Protein AF-A0A2M7IXF4-F1 (afdb_monomer)

Organism: NCBI:txid2014267

Sequence (294 aa):
MPILSILFGLLFFGFAKTRDWQGLGLGCLASCEMQSVEPRRRGSSIKFMNFLIQFYHLILLQPLLNGLVLLYVFLPGRDLGVAVIAITLIIRLLLHPTAIKGLRSQKKMAILQPKMKEIQEKFKADKAQQSKAMMDLYRQEKISPLSGCLPLLLQLPIIIALYQVFSQGLTPDFLAANLYSFTPNPGEMNQIFLGVFNLYNKTFVLAVALLAGLAQFWQAKTSGFFGNAPTPGSKNDFAGLMQKQILYVFPIITLIFVYRLGGVIGIYWLFSTLFSVGEQYLVNRKIYGQKNQK

InterPro domains:
  IPR001708 Membrane insertase YidC/ALB3/OXA1/COX18 [PTHR12428] (64-284)
  IPR028055 Membrane insertase YidC/Oxa/ALB, C-terminal [PF02096] (79-287)
  IPR028055 Membrane insertase YidC/Oxa/ALB, C-terminal [TIGR03592] (80-285)
  IPR047196 Membrane insertase YidC/ALB, C-terminal [cd20070] (81-285)

Foldseek 3Di:
DVVVVVVCCVVCVVPCPVPDPPPDDPPDPPPDDPDDDDPPPPPPVVVVVVVVVVVLCVPAQLVLLLQLLQLLVPDPPSESLVSLLVSLVVVCVVCLVLLLQLLVLLVVLLVCVVVLVVLCVVQVPPPVSSVVVVVVVCVVSVGDPCSNCRVVVVVVSNLVSVLVCVVVVLALVVCVVRHDPPRDRPHDGDQAHPVHDRFAPLVLLLVLLLLLLVLQLVLLVLSSSDPDADDPPPPDPPVNVVSCCSNPVVSVVSSVVSSVRTRSSSSSSNSSSVVSSVSSVVSVVVVVVVVVVD

pLDDT: mean 79.01, std 19.82, range [29.94, 97.06]

Nearest PDB structures (foldseek):
  6al2-assembly2_B  TM=8.046E-01  e=4.003E-06  Escherichia coli
  3wvf-assembly1_A  TM=8.060E-01  e=4.736E-05  Escherichia coli UTI89

Solvent-accessible surface area (backbone atoms only — not comparable to full-atom values): 16603 Å² total; per-residue (Å²): 114,69,67,59,53,48,53,47,44,71,68,46,62,84,64,68,70,91,80,71,78,83,81,66,90,71,87,82,76,88,79,73,81,82,73,84,76,73,87,69,87,61,66,67,62,49,54,53,51,52,49,51,51,52,51,46,38,64,70,48,34,37,53,50,50,40,50,34,46,48,38,22,71,72,40,86,84,42,24,47,52,58,18,42,49,51,49,44,51,52,54,49,61,74,43,37,71,62,41,52,55,16,52,52,42,28,47,53,51,38,72,43,44,66,62,53,49,51,46,49,64,77,28,67,90,38,66,68,60,31,53,50,53,53,52,49,51,31,58,75,70,71,52,60,81,65,36,55,49,47,55,57,63,63,42,50,63,54,53,53,36,52,48,53,53,57,72,65,65,58,36,54,68,60,43,70,77,54,48,52,96,87,50,78,81,76,55,78,74,45,56,42,30,91,80,76,40,48,36,77,41,65,69,54,12,45,54,37,9,49,51,26,17,52,47,40,32,51,40,50,69,68,56,42,69,76,73,76,80,72,68,90,83,63,92,75,51,62,68,50,53,52,48,52,40,56,45,54,49,46,22,54,50,45,23,55,49,20,51,72,74,26,22,60,59,13,50,40,48,30,53,50,40,53,50,51,40,52,54,52,51,57,52,53,57,57,54,56,58,55,64,79,74,110

Structure (mmCIF, N/CA/C/O backbone):
data_AF-A0A2M7IXF4-F1
#
_entry.id   AF-A0A2M7IXF4-F1
#
loop_
_atom_site.group_PDB
_atom_site.id
_atom_site.type_symbol
_atom_site.label_atom_id
_atom_site.label_alt_id
_atom_site.label_comp_id
_atom_site.label_asym_id
_atom_site.label_entity_id
_atom_site.label_seq_id
_atom_site.pdbx_PDB_ins_code
_atom_site.Cartn_x
_atom_site.Cartn_y
_atom_site.Cartn_z
_atom_site.occupancy
_atom_site.B_iso_or_equiv
_atom_site.auth_seq_id
_atom_site.auth_comp_id
_atom_site.auth_asym_id
_atom_site.auth_atom_id
_atom_site.pdbx_PDB_model_num
ATOM 1 N N . MET A 1 1 ? 4.105 5.341 18.298 1.00 42.59 1 MET A N 1
ATOM 2 C CA . MET A 1 1 ? 5.486 5.870 18.247 1.00 42.59 1 MET A CA 1
ATOM 3 C C . MET A 1 1 ? 6.510 4.809 17.803 1.00 42.59 1 MET A C 1
ATOM 5 O O . MET A 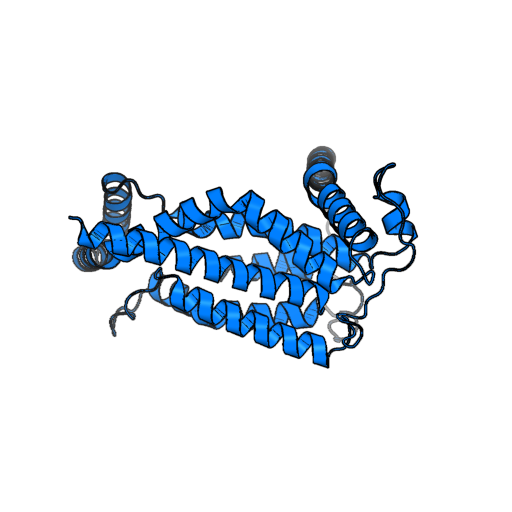1 1 ? 7.179 5.101 16.826 1.00 42.59 1 MET A O 1
ATOM 9 N N . PRO A 1 2 ? 6.596 3.572 18.349 1.00 40.91 2 PRO A N 1
ATOM 10 C CA . PRO A 1 2 ? 7.653 2.623 17.944 1.00 40.91 2 PRO A CA 1
ATOM 11 C C . PRO A 1 2 ? 7.454 2.003 16.549 1.00 40.91 2 PRO A C 1
ATOM 13 O O . PRO A 1 2 ? 8.421 1.749 15.848 1.00 40.91 2 PRO A O 1
ATOM 16 N N . ILE A 1 3 ? 6.208 1.826 16.094 1.00 35.84 3 ILE A N 1
ATOM 17 C CA . ILE A 1 3 ? 5.912 1.265 14.759 1.00 35.84 3 ILE A CA 1
ATOM 18 C C . ILE A 1 3 ? 6.402 2.197 13.646 1.00 35.84 3 ILE A C 1
ATOM 20 O O . ILE A 1 3 ? 6.895 1.733 12.625 1.00 35.84 3 ILE A O 1
ATOM 24 N N . LEU A 1 4 ? 6.305 3.511 13.869 1.00 37.59 4 LEU A N 1
ATOM 25 C CA . LEU A 1 4 ? 6.766 4.507 12.913 1.00 37.59 4 LEU A CA 1
ATOM 26 C C . LEU A 1 4 ? 8.287 4.478 12.804 1.00 37.59 4 LEU A C 1
ATOM 28 O O . LEU A 1 4 ? 8.788 4.471 11.695 1.00 37.59 4 LEU A O 1
ATOM 32 N N . SER A 1 5 ? 8.993 4.375 13.933 1.00 40.31 5 SER A N 1
ATOM 33 C CA . SER A 1 5 ? 10.453 4.242 13.992 1.00 40.31 5 SER A CA 1
ATOM 34 C C . SER A 1 5 ? 10.957 2.917 13.420 1.00 40.31 5 SER A C 1
ATOM 36 O O . SER A 1 5 ? 12.034 2.892 12.842 1.00 40.31 5 SER A O 1
ATOM 38 N N . ILE A 1 6 ? 10.186 1.830 13.530 1.00 41.53 6 ILE A N 1
ATOM 39 C CA . ILE A 1 6 ? 10.519 0.526 12.933 1.00 41.53 6 ILE A CA 1
ATOM 40 C C . ILE A 1 6 ? 10.261 0.531 11.421 1.00 41.53 6 ILE A C 1
ATOM 42 O O . ILE A 1 6 ? 11.097 0.038 10.675 1.00 41.53 6 ILE A O 1
ATOM 46 N N . LEU A 1 7 ? 9.164 1.134 10.944 1.00 41.09 7 LEU A N 1
ATOM 47 C CA . LEU A 1 7 ? 8.939 1.345 9.506 1.00 41.09 7 LEU A CA 1
ATOM 48 C C . LEU A 1 7 ? 9.977 2.306 8.915 1.00 41.09 7 LEU A C 1
ATOM 50 O O . LEU A 1 7 ? 10.505 2.033 7.843 1.00 41.09 7 LEU A O 1
ATOM 54 N N . PHE A 1 8 ? 10.312 3.388 9.625 1.00 45.47 8 PHE A N 1
ATOM 55 C CA . PHE A 1 8 ? 11.398 4.290 9.244 1.00 45.47 8 PHE A CA 1
ATOM 56 C C . PHE A 1 8 ? 12.730 3.539 9.234 1.00 45.47 8 PHE A C 1
ATOM 58 O O . PHE A 1 8 ? 13.453 3.602 8.256 1.00 45.47 8 PHE A O 1
ATOM 65 N N . GLY A 1 9 ? 13.035 2.764 10.273 1.00 43.34 9 GLY A N 1
ATOM 66 C CA . GLY A 1 9 ? 14.257 1.971 10.360 1.00 43.34 9 GLY A CA 1
ATOM 67 C C . GLY A 1 9 ? 14.375 0.962 9.221 1.00 43.34 9 GLY A C 1
ATOM 68 O O . GLY A 1 9 ? 15.379 0.960 8.528 1.00 43.34 9 GLY A O 1
ATOM 69 N N . LEU A 1 10 ? 13.341 0.162 8.958 1.00 44.91 10 LEU A N 1
ATOM 70 C CA . LEU A 1 10 ? 13.357 -0.870 7.913 1.00 44.91 10 LEU A CA 1
ATOM 71 C C . LEU A 1 10 ? 13.395 -0.299 6.487 1.00 44.91 10 LEU A C 1
ATOM 73 O O . LEU A 1 10 ? 13.959 -0.935 5.603 1.00 44.91 10 LEU A O 1
ATOM 77 N N . LEU A 1 11 ? 12.829 0.891 6.257 1.00 44.53 11 LEU A N 1
ATOM 78 C CA . LEU A 1 11 ? 12.823 1.539 4.939 1.00 44.53 11 LEU A CA 1
ATOM 79 C C . LEU A 1 11 ? 14.029 2.468 4.713 1.00 44.53 11 LEU A C 1
ATOM 81 O O . LEU A 1 11 ? 14.454 2.632 3.573 1.00 44.53 11 LEU A O 1
ATOM 85 N N . PHE A 1 12 ? 14.617 3.038 5.772 1.00 46.97 12 PHE A N 1
ATOM 86 C CA . PHE A 1 12 ? 15.783 3.931 5.697 1.00 46.97 12 PHE A CA 1
ATOM 87 C C . PHE A 1 12 ? 17.120 3.263 6.053 1.00 46.97 12 PHE A C 1
ATOM 89 O O . PHE A 1 12 ? 18.161 3.857 5.777 1.00 46.97 12 PHE A O 1
ATOM 96 N N . PHE A 1 13 ? 17.160 2.032 6.582 1.00 38.72 13 PHE A N 1
ATOM 97 C CA . PHE A 1 13 ? 18.437 1.317 6.766 1.00 38.72 13 PHE A CA 1
ATOM 98 C C . PHE A 1 13 ? 19.163 1.050 5.438 1.00 38.72 13 PHE A C 1
ATOM 100 O O . PHE A 1 13 ? 20.382 0.918 5.431 1.00 38.72 13 PHE A O 1
ATOM 107 N N . GLY A 1 14 ? 18.447 1.053 4.307 1.00 37.56 14 GLY A N 1
ATOM 108 C CA . GLY A 1 14 ? 19.059 1.026 2.974 1.00 37.56 14 GLY A CA 1
ATOM 109 C C . GLY A 1 14 ? 19.755 2.333 2.558 1.00 37.56 14 GLY A C 1
ATOM 110 O O . GLY A 1 14 ? 20.392 2.360 1.512 1.00 37.56 14 GLY A O 1
ATOM 111 N N . PHE A 1 15 ? 19.641 3.412 3.344 1.00 37.22 15 PHE A N 1
ATOM 112 C CA . PHE A 1 15 ? 20.148 4.752 3.013 1.00 37.22 15 PHE A CA 1
ATOM 113 C C . PHE A 1 15 ? 21.335 5.215 3.868 1.00 37.22 15 PHE A C 1
ATOM 115 O O . PHE A 1 15 ? 21.917 6.262 3.581 1.00 37.22 15 PHE A O 1
ATOM 122 N N . ALA A 1 16 ? 21.747 4.453 4.885 1.00 29.94 16 ALA A N 1
ATOM 123 C CA . ALA A 1 16 ? 22.932 4.781 5.672 1.00 29.94 16 ALA A CA 1
ATOM 124 C C . ALA A 1 16 ? 24.208 4.349 4.930 1.00 29.94 16 ALA A C 1
ATOM 126 O O . ALA A 1 16 ? 24.869 3.375 5.288 1.00 29.94 16 ALA A O 1
ATOM 127 N N . LYS A 1 17 ? 24.580 5.097 3.886 1.00 33.28 17 LYS A N 1
ATOM 128 C CA . LYS A 1 17 ? 25.966 5.116 3.416 1.00 33.28 17 LYS A CA 1
ATOM 129 C C . LYS A 1 17 ? 26.796 5.650 4.586 1.00 33.28 17 LYS A C 1
ATOM 131 O O . LYS A 1 17 ? 26.580 6.767 5.043 1.00 33.28 17 LYS A O 1
ATOM 136 N N . THR A 1 18 ? 27.716 4.845 5.100 1.00 37.75 18 THR A N 1
ATOM 137 C CA . THR A 1 18 ? 28.572 5.088 6.279 1.00 37.75 18 THR A CA 1
ATOM 138 C C . THR A 1 18 ? 29.552 6.268 6.137 1.00 37.75 18 THR A C 1
ATOM 140 O O . THR A 1 18 ? 30.551 6.332 6.844 1.00 37.75 18 THR A O 1
ATOM 143 N N . ARG A 1 19 ? 29.303 7.218 5.229 1.00 32.91 19 ARG A N 1
ATOM 144 C CA . ARG A 1 19 ? 30.303 8.159 4.714 1.00 32.91 19 ARG A CA 1
ATOM 145 C C . ARG A 1 19 ? 29.881 9.630 4.789 1.00 32.91 19 ARG A C 1
ATOM 147 O O . ARG A 1 19 ? 30.212 10.365 3.877 1.00 32.91 19 ARG A O 1
ATOM 154 N N . ASP A 1 20 ? 29.163 10.038 5.836 1.00 33.44 20 ASP A N 1
ATOM 155 C CA . ASP A 1 20 ? 28.835 11.463 6.078 1.00 33.44 20 ASP A CA 1
ATOM 156 C C . ASP A 1 20 ? 28.922 11.895 7.560 1.00 33.44 20 ASP A C 1
ATOM 158 O O . ASP A 1 20 ? 28.689 13.053 7.889 1.00 33.44 20 ASP A O 1
ATOM 162 N N . TRP A 1 21 ? 29.329 11.009 8.478 1.00 34.41 21 TRP A N 1
ATOM 163 C CA . TRP A 1 21 ? 29.467 11.344 9.909 1.00 34.41 21 TRP A CA 1
ATOM 164 C C . TRP A 1 21 ? 30.858 11.872 10.309 1.00 34.41 21 TRP A C 1
ATOM 166 O O . TRP A 1 21 ? 31.090 12.160 11.478 1.00 34.41 21 TRP A O 1
ATOM 176 N N . GLN A 1 22 ? 31.790 12.030 9.362 1.00 33.81 22 GLN A N 1
ATOM 177 C CA . GLN A 1 22 ? 33.156 12.507 9.641 1.00 33.81 22 GLN A CA 1
ATOM 178 C C . GLN A 1 22 ? 33.293 14.045 9.675 1.00 33.81 22 GLN A C 1
ATOM 180 O O . GLN A 1 22 ? 34.351 14.551 10.031 1.00 33.81 22 GLN A O 1
ATOM 185 N N . GLY A 1 23 ? 32.238 14.801 9.342 1.00 36.31 23 GLY A N 1
ATOM 186 C CA . GLY A 1 23 ? 32.282 16.270 9.241 1.00 36.31 23 GLY A CA 1
ATOM 187 C C . GLY A 1 23 ? 31.921 17.052 10.510 1.00 36.31 23 GLY A C 1
ATOM 188 O O . GLY A 1 23 ? 31.954 18.277 10.492 1.00 36.31 23 GLY A O 1
ATOM 189 N N . LEU A 1 24 ? 31.563 16.381 11.608 1.00 39.84 24 LEU A N 1
ATOM 190 C CA . LEU A 1 24 ? 31.098 17.023 12.844 1.00 39.84 24 LEU A CA 1
ATOM 191 C C . LEU A 1 24 ? 32.030 16.705 14.017 1.00 39.84 24 LEU A C 1
ATOM 193 O O . LEU A 1 24 ? 31.639 15.999 14.937 1.00 39.84 24 LEU A O 1
ATOM 197 N N . GLY A 1 25 ? 33.269 17.204 13.945 1.00 38.44 25 GLY A N 1
ATOM 198 C CA . GLY A 1 25 ? 34.084 17.724 15.061 1.00 38.44 25 GLY A CA 1
ATOM 199 C C . GLY A 1 25 ? 34.019 17.097 16.467 1.00 38.44 25 GLY A C 1
ATOM 200 O O . GLY A 1 25 ? 34.270 17.804 17.434 1.00 38.44 25 GLY A O 1
ATOM 201 N N . LEU A 1 26 ? 33.714 15.809 16.622 1.00 35.91 26 LEU A N 1
ATOM 202 C CA . LEU A 1 26 ? 33.652 15.095 17.904 1.00 35.91 26 LEU A CA 1
ATOM 203 C C . LEU A 1 26 ? 34.757 14.034 17.960 1.00 35.91 26 LEU A C 1
ATOM 205 O O . LEU A 1 26 ? 34.518 12.842 18.118 1.00 35.91 26 LEU A O 1
ATOM 209 N N . GLY A 1 27 ? 36.001 14.494 17.821 1.00 35.19 27 GLY A N 1
ATOM 210 C CA . GLY A 1 27 ? 37.217 13.679 17.884 1.00 35.19 27 GLY A CA 1
ATOM 211 C C . GLY A 1 27 ? 37.699 13.329 19.297 1.00 35.19 27 GLY A C 1
ATOM 212 O O . GLY A 1 27 ? 38.883 13.071 19.460 1.00 35.19 27 GLY A O 1
ATOM 213 N N . CYS A 1 28 ? 36.838 13.336 20.323 1.00 32.34 28 CYS A N 1
ATOM 214 C CA . CYS A 1 28 ? 37.292 13.261 21.723 1.00 32.34 28 CYS A CA 1
ATOM 215 C C . CYS A 1 28 ? 36.755 12.076 22.549 1.00 32.34 28 CYS A C 1
ATOM 217 O O . CYS A 1 28 ? 36.878 12.080 23.767 1.00 32.34 28 CYS A O 1
ATOM 219 N N . LEU A 1 29 ? 36.180 11.043 21.925 1.00 34.72 29 LEU A N 1
ATOM 220 C CA . LEU A 1 29 ? 35.717 9.834 22.638 1.00 34.72 29 LEU A CA 1
ATOM 221 C C . LEU A 1 29 ? 36.256 8.527 22.032 1.00 34.72 29 LEU A C 1
ATOM 223 O O . LEU A 1 29 ? 35.617 7.484 22.124 1.00 34.72 29 LEU A O 1
ATOM 227 N N . ALA A 1 30 ? 37.435 8.571 21.407 1.00 37.75 30 ALA A N 1
ATOM 228 C CA . ALA A 1 30 ? 38.048 7.420 20.735 1.00 37.75 30 ALA A CA 1
ATOM 229 C C . ALA A 1 30 ? 39.127 6.689 21.564 1.00 37.75 30 ALA A C 1
ATOM 231 O O . ALA A 1 30 ? 39.945 5.982 20.982 1.00 37.75 30 ALA A O 1
ATOM 232 N N . SER A 1 31 ? 39.131 6.823 22.898 1.00 40.53 31 SER A N 1
ATOM 233 C CA . SER A 1 31 ? 40.148 6.176 23.754 1.00 40.53 31 SER A CA 1
ATOM 234 C C . SER A 1 31 ? 39.597 5.397 24.952 1.00 40.53 31 SER A C 1
ATOM 236 O O . SER A 1 31 ? 40.352 5.090 25.866 1.00 40.53 31 SER A O 1
ATOM 238 N N . CYS A 1 32 ? 38.308 5.042 24.977 1.00 33.94 32 CYS A N 1
ATOM 239 C CA . CYS A 1 32 ? 37.824 4.064 25.956 1.00 33.94 32 CYS A CA 1
ATOM 240 C C . CYS A 1 32 ? 37.946 2.662 25.345 1.00 33.94 32 CYS A C 1
ATOM 242 O O . CYS A 1 32 ? 37.308 2.374 24.332 1.00 33.94 32 CYS A O 1
ATOM 244 N N . GLU A 1 33 ? 38.833 1.851 25.921 1.00 40.22 33 GLU A N 1
ATOM 245 C CA . GLU A 1 33 ? 39.190 0.484 25.537 1.00 40.22 33 GLU A CA 1
ATOM 246 C C . GLU A 1 33 ? 38.051 -0.321 24.900 1.00 40.22 33 GLU A C 1
ATOM 248 O O . GLU A 1 33 ? 37.051 -0.678 25.525 1.00 40.22 33 GLU A O 1
ATOM 253 N N . MET A 1 34 ? 38.246 -0.664 23.627 1.00 33.00 34 MET A N 1
ATOM 254 C CA . MET A 1 34 ? 37.414 -1.614 22.907 1.00 33.00 34 MET A CA 1
ATOM 255 C C . MET A 1 34 ? 37.813 -3.025 23.344 1.00 33.00 34 MET A C 1
ATOM 257 O O . MET A 1 34 ? 38.638 -3.689 22.719 1.00 33.00 34 MET A O 1
ATOM 261 N N . GLN A 1 35 ? 37.251 -3.466 24.467 1.00 40.84 35 GLN A N 1
ATOM 262 C CA . GLN A 1 35 ? 37.388 -4.835 24.946 1.00 40.84 35 GLN A CA 1
ATOM 263 C C . GLN A 1 35 ? 36.810 -5.794 23.892 1.00 40.84 35 GLN A C 1
ATOM 265 O O . GLN A 1 35 ? 35.688 -5.619 23.408 1.00 40.84 35 GLN A O 1
ATOM 270 N N . SER A 1 36 ? 37.609 -6.781 23.492 1.00 44.28 36 SER A N 1
ATOM 271 C CA . SER A 1 36 ? 37.295 -7.770 22.463 1.00 44.28 36 SER A CA 1
ATOM 272 C C . SER A 1 36 ? 36.039 -8.570 22.823 1.00 44.28 36 SER A C 1
ATOM 274 O O . SER A 1 36 ? 36.062 -9.514 23.610 1.00 44.28 36 SER A O 1
ATOM 276 N N . VAL A 1 37 ? 34.909 -8.209 22.216 1.00 55.44 37 VAL A N 1
ATOM 277 C CA . VAL A 1 37 ? 33.697 -9.030 22.252 1.00 55.44 37 VAL A CA 1
ATOM 278 C C . VAL A 1 37 ? 33.957 -10.297 21.430 1.00 55.44 37 VAL A C 1
ATOM 280 O O . VAL A 1 37 ? 33.989 -10.253 20.201 1.00 55.44 37 VAL A O 1
ATOM 283 N N . GLU A 1 38 ? 34.135 -11.426 22.116 1.00 53.22 38 GLU A N 1
ATOM 284 C CA . GLU A 1 38 ? 34.155 -12.785 21.553 1.00 53.22 38 GLU A CA 1
ATOM 285 C C . GLU A 1 38 ? 33.046 -12.989 20.488 1.00 53.22 38 GLU A C 1
ATOM 287 O O . GLU A 1 38 ? 31.877 -12.645 20.733 1.00 53.22 38 GLU A O 1
ATOM 292 N N . PRO A 1 39 ? 33.343 -13.574 19.308 1.00 51.91 39 PRO A N 1
ATOM 293 C CA . PRO A 1 39 ? 32.358 -13.787 18.254 1.00 51.91 39 PRO A CA 1
ATOM 294 C C . PRO A 1 39 ? 31.388 -14.916 18.641 1.00 51.91 39 PRO A C 1
ATOM 296 O O . PRO A 1 39 ? 31.553 -16.082 18.290 1.00 51.91 39 PRO A O 1
ATOM 299 N N . ARG A 1 40 ? 30.313 -14.572 19.356 1.00 64.00 40 ARG A N 1
ATOM 300 C CA . ARG A 1 40 ? 29.252 -15.511 19.755 1.00 64.00 40 ARG A CA 1
ATOM 301 C C . ARG A 1 40 ? 28.594 -16.155 18.517 1.00 64.00 40 ARG A C 1
ATOM 303 O O . ARG A 1 40 ? 28.126 -15.431 17.640 1.00 64.00 40 ARG A O 1
ATOM 310 N N . ARG A 1 41 ? 28.561 -17.504 18.464 1.00 60.81 41 ARG A N 1
ATOM 311 C CA . ARG A 1 41 ? 27.984 -18.407 17.424 1.00 60.81 41 ARG A CA 1
ATOM 312 C C . ARG A 1 41 ? 27.020 -17.722 16.431 1.00 60.81 41 ARG A C 1
ATOM 314 O O . ARG A 1 41 ? 25.802 -17.810 16.560 1.00 60.81 41 ARG A O 1
ATOM 321 N N . ARG A 1 42 ? 27.570 -17.086 15.392 1.00 59.59 42 ARG A N 1
ATOM 322 C CA . ARG A 1 42 ? 26.817 -16.310 14.384 1.00 59.59 42 ARG A CA 1
ATOM 323 C C . ARG A 1 42 ? 26.348 -17.150 13.182 1.00 59.59 42 ARG A C 1
ATOM 325 O O . ARG A 1 42 ? 25.577 -16.675 12.358 1.00 59.59 42 ARG A O 1
ATOM 332 N N . GLY A 1 43 ? 26.768 -18.415 13.088 1.00 59.88 43 GLY A N 1
ATOM 333 C CA . GLY A 1 43 ? 26.548 -19.257 11.903 1.00 59.88 43 GLY A CA 1
ATOM 334 C C . GLY A 1 43 ? 25.100 -19.713 11.662 1.00 59.88 43 GLY A C 1
ATOM 335 O O . GLY A 1 43 ? 24.648 -19.721 10.521 1.00 59.88 43 GLY A O 1
ATOM 336 N N . SER A 1 44 ? 24.343 -20.069 12.709 1.00 67.12 44 SER A N 1
ATOM 337 C CA . SER A 1 44 ? 22.979 -20.617 12.542 1.00 67.12 44 SER A CA 1
ATOM 338 C C . SER A 1 44 ? 21.947 -19.549 12.164 1.00 67.12 44 SER A C 1
ATOM 340 O O . SER A 1 44 ? 21.065 -19.802 11.346 1.00 67.12 44 SER A O 1
ATOM 342 N N . SER A 1 45 ? 22.071 -18.341 12.723 1.00 72.44 45 SER A N 1
ATOM 343 C CA . SER A 1 45 ? 21.147 -17.234 12.438 1.00 72.44 45 SER A CA 1
ATOM 344 C C . SER A 1 45 ? 21.327 -16.676 11.021 1.00 72.44 45 SER A C 1
ATOM 346 O O . SER A 1 45 ? 20.345 -16.278 10.400 1.00 72.44 45 SER A O 1
ATOM 348 N N . ILE A 1 46 ? 22.556 -16.686 10.485 1.00 79.00 46 ILE A N 1
ATOM 349 C CA . ILE A 1 46 ? 22.843 -16.253 9.106 1.00 79.00 46 ILE A CA 1
ATOM 350 C C . ILE A 1 46 ? 22.228 -17.226 8.094 1.00 79.00 46 ILE A C 1
ATOM 352 O O . ILE A 1 46 ? 21.599 -16.790 7.134 1.00 79.00 46 ILE A O 1
ATOM 356 N N . LYS A 1 47 ? 22.343 -18.542 8.325 1.00 83.62 47 LYS A N 1
ATOM 357 C CA . LYS A 1 47 ? 21.745 -19.555 7.438 1.00 83.62 47 LYS A CA 1
ATOM 358 C C . LYS A 1 47 ? 20.223 -19.418 7.350 1.00 83.62 47 LYS A C 1
ATOM 360 O O . LYS A 1 47 ? 19.680 -19.445 6.252 1.00 83.62 47 LYS A O 1
ATOM 365 N N . PHE A 1 48 ? 19.550 -19.217 8.485 1.00 86.25 48 PHE A N 1
ATOM 366 C CA . PHE A 1 48 ? 18.101 -19.004 8.513 1.00 86.25 48 PHE A CA 1
ATOM 367 C C . PHE A 1 48 ? 17.688 -17.699 7.821 1.00 86.25 48 PHE A C 1
ATOM 369 O O . PHE A 1 48 ? 16.756 -17.694 7.024 1.00 86.25 48 PHE A O 1
ATOM 376 N N . MET A 1 49 ? 18.406 -16.600 8.063 1.00 84.56 49 MET A N 1
ATOM 377 C CA . MET A 1 49 ? 18.132 -15.325 7.399 1.00 84.56 49 MET A CA 1
ATOM 378 C C . MET A 1 49 ? 18.315 -15.423 5.879 1.00 84.56 49 MET A C 1
ATOM 380 O O . MET A 1 49 ? 17.453 -14.967 5.134 1.00 84.56 49 MET A O 1
ATOM 384 N N . ASN A 1 50 ? 19.379 -16.082 5.417 1.00 87.56 50 ASN A N 1
ATOM 385 C CA . ASN A 1 50 ? 19.593 -16.334 3.994 1.00 87.56 50 ASN A CA 1
ATOM 386 C C . ASN A 1 50 ? 18.476 -17.200 3.409 1.00 87.56 50 ASN A C 1
ATOM 388 O O . ASN A 1 50 ? 17.977 -16.891 2.334 1.00 87.56 50 ASN A O 1
ATOM 392 N N . PHE A 1 51 ? 18.032 -18.234 4.128 1.00 91.19 51 PHE A N 1
ATOM 393 C CA . PHE A 1 51 ? 16.880 -19.033 3.719 1.00 91.19 51 PHE A CA 1
ATOM 394 C C . PHE A 1 51 ? 15.616 -18.175 3.559 1.00 91.19 51 PHE A C 1
ATOM 396 O O . PHE A 1 51 ? 14.953 -18.265 2.530 1.00 91.19 51 PHE A O 1
ATOM 403 N N . LEU A 1 52 ? 15.308 -17.300 4.522 1.00 89.06 52 LEU A N 1
ATOM 404 C CA . LEU A 1 52 ? 14.150 -16.405 4.435 1.00 89.06 52 LEU A CA 1
ATOM 405 C C . LEU A 1 52 ? 14.245 -15.432 3.257 1.00 89.06 52 LEU A C 1
ATOM 407 O O . LEU A 1 52 ? 13.251 -15.217 2.568 1.00 89.06 52 LEU A O 1
ATOM 411 N N . ILE A 1 53 ? 15.428 -14.863 3.014 1.00 87.50 53 ILE A N 1
ATOM 412 C CA . ILE A 1 53 ? 15.669 -13.962 1.881 1.00 87.50 53 ILE A CA 1
ATOM 413 C C . ILE A 1 53 ? 15.457 -14.706 0.561 1.00 87.50 53 ILE A C 1
ATOM 415 O O . ILE A 1 53 ? 14.753 -14.202 -0.308 1.00 87.50 53 ILE A O 1
ATOM 419 N N . GLN A 1 54 ? 16.009 -15.913 0.424 1.00 89.12 54 GLN A N 1
ATOM 420 C CA . GLN A 1 54 ? 15.851 -16.742 -0.774 1.00 89.12 54 GLN A CA 1
ATOM 421 C C . GLN A 1 54 ? 14.391 -17.152 -0.994 1.00 89.12 54 GLN A C 1
ATOM 423 O O . GLN A 1 54 ? 13.875 -17.050 -2.102 1.00 89.12 54 GLN A O 1
ATOM 428 N N . PHE A 1 55 ? 13.694 -17.548 0.070 1.00 92.50 55 PHE A N 1
ATOM 429 C CA . PHE A 1 55 ? 12.274 -17.886 0.021 1.00 92.50 55 PHE A CA 1
ATOM 430 C C . PHE A 1 55 ? 11.421 -16.692 -0.426 1.00 92.50 55 PHE A C 1
ATOM 432 O O . PHE A 1 55 ? 10.604 -16.808 -1.337 1.00 92.50 55 PHE A O 1
ATOM 439 N N . TYR A 1 56 ? 11.646 -15.523 0.176 1.00 91.50 56 TYR A N 1
ATOM 440 C CA . TYR A 1 56 ? 10.992 -14.273 -0.203 1.00 91.50 56 TYR A CA 1
ATOM 441 C C . TYR A 1 56 ? 11.292 -13.885 -1.658 1.00 91.50 56 TYR A C 1
ATOM 443 O O . TYR A 1 56 ? 10.391 -13.471 -2.391 1.00 91.50 56 TYR A O 1
ATOM 451 N N . HIS A 1 57 ? 12.543 -14.054 -2.084 1.00 89.56 57 HIS A N 1
ATOM 452 C CA . HIS A 1 57 ? 12.965 -13.769 -3.445 1.00 89.56 57 HIS A CA 1
ATOM 453 C C . HIS A 1 57 ? 12.226 -14.656 -4.451 1.00 89.56 57 HIS A C 1
ATOM 455 O O . HIS A 1 57 ? 11.639 -14.151 -5.404 1.00 89.56 57 HIS A O 1
ATOM 461 N N . LEU A 1 58 ? 12.194 -15.965 -4.200 1.00 92.38 58 LEU A N 1
ATOM 462 C CA . LEU A 1 58 ? 11.582 -16.957 -5.079 1.00 92.38 58 LEU A CA 1
ATOM 463 C C . LEU A 1 58 ? 10.058 -16.808 -5.177 1.00 92.38 58 LEU A C 1
ATOM 465 O O . LEU A 1 58 ? 9.492 -16.985 -6.251 1.00 92.38 58 LEU A O 1
ATOM 469 N N . ILE A 1 59 ? 9.388 -16.506 -4.064 1.00 93.38 59 ILE A N 1
ATOM 470 C CA . ILE A 1 59 ? 7.918 -16.523 -3.996 1.00 93.38 59 ILE A CA 1
ATOM 471 C C . ILE A 1 59 ? 7.299 -15.168 -4.308 1.00 93.38 59 ILE A C 1
ATOM 473 O O . ILE A 1 59 ? 6.189 -15.119 -4.834 1.00 93.38 59 ILE A O 1
ATOM 477 N N . LEU A 1 60 ? 7.978 -14.072 -3.965 1.00 92.25 60 LEU A N 1
ATOM 478 C CA . LEU A 1 60 ? 7.401 -12.741 -4.100 1.00 92.25 60 LEU A CA 1
ATOM 479 C C . LEU A 1 60 ? 8.163 -11.882 -5.099 1.00 92.25 60 LEU A C 1
ATOM 481 O O . LEU A 1 60 ? 7.557 -11.416 -6.057 1.00 92.25 60 LEU A O 1
ATOM 485 N N . LEU A 1 61 ? 9.468 -11.678 -4.908 1.00 92.81 61 LEU A N 1
ATOM 486 C CA . LEU A 1 61 ? 10.220 -10.722 -5.724 1.00 92.81 61 LEU A CA 1
ATOM 487 C C . LEU A 1 61 ? 10.316 -11.160 -7.188 1.00 92.81 61 LEU A C 1
ATOM 489 O O . LEU A 1 61 ? 9.977 -10.387 -8.082 1.00 92.81 61 LEU A O 1
ATOM 493 N N . GLN A 1 62 ? 10.755 -12.391 -7.438 1.00 93.38 62 GLN A N 1
ATOM 494 C CA . GLN A 1 62 ? 11.010 -12.884 -8.786 1.00 93.38 62 GLN A CA 1
ATOM 495 C C . GLN A 1 62 ? 9.722 -13.020 -9.619 1.00 93.38 62 GLN A C 1
ATOM 497 O O . GLN A 1 62 ? 9.712 -12.509 -10.744 1.00 93.38 62 GLN A O 1
ATOM 502 N N . PRO A 1 63 ? 8.611 -13.595 -9.109 1.00 94.69 63 PRO A N 1
ATOM 503 C CA . PRO A 1 63 ? 7.348 -13.622 -9.847 1.00 94.69 63 PRO A CA 1
ATOM 504 C C . PRO A 1 63 ? 6.795 -12.221 -10.111 1.00 94.69 63 PRO A C 1
ATOM 506 O O . PRO A 1 63 ? 6.270 -11.961 -11.190 1.00 94.69 63 PRO A O 1
ATOM 509 N N . LEU A 1 64 ? 6.945 -11.303 -9.152 1.00 94.31 64 LEU A N 1
ATOM 510 C CA . LEU A 1 64 ? 6.507 -9.918 -9.295 1.00 94.31 64 LEU A CA 1
ATOM 511 C C . LEU A 1 64 ? 7.293 -9.174 -10.380 1.00 94.31 64 LEU A C 1
ATOM 513 O O . LEU A 1 64 ? 6.684 -8.503 -11.211 1.00 94.31 64 LEU A O 1
ATOM 517 N N . LEU A 1 65 ? 8.622 -9.320 -10.399 1.00 95.25 65 LEU A N 1
ATOM 518 C CA . LEU A 1 65 ? 9.489 -8.756 -11.435 1.00 95.25 65 LEU A CA 1
ATOM 519 C C . LEU A 1 65 ? 9.133 -9.313 -12.816 1.00 95.25 65 LEU A C 1
ATOM 521 O O . LEU A 1 65 ? 8.947 -8.549 -13.758 1.00 95.25 65 LEU A O 1
ATOM 525 N N . ASN A 1 66 ? 9.009 -10.635 -12.935 1.00 95.69 66 ASN A N 1
ATOM 526 C CA . ASN A 1 66 ? 8.685 -11.280 -14.205 1.00 95.69 66 ASN A CA 1
ATOM 527 C C . ASN A 1 66 ? 7.289 -10.890 -14.692 1.00 95.69 66 ASN A C 1
ATOM 529 O O . ASN A 1 66 ? 7.124 -10.557 -15.859 1.00 95.69 66 ASN A O 1
ATOM 533 N N . GLY A 1 67 ? 6.298 -10.848 -13.798 1.00 95.75 67 GLY A N 1
ATOM 534 C CA . GLY A 1 67 ? 4.959 -10.359 -14.117 1.00 95.75 67 GLY A CA 1
ATOM 535 C C . GLY A 1 67 ? 4.972 -8.910 -14.604 1.00 95.75 67 GLY A C 1
ATOM 536 O O . GLY A 1 67 ? 4.331 -8.597 -15.604 1.00 95.75 67 GLY A O 1
ATOM 537 N N . LEU A 1 68 ? 5.746 -8.038 -13.951 1.00 95.44 68 LEU A N 1
ATOM 538 C CA . LEU A 1 68 ? 5.926 -6.651 -14.380 1.00 95.44 68 LEU A CA 1
ATOM 539 C C . LEU A 1 68 ? 6.558 -6.560 -15.777 1.00 95.44 68 LEU A C 1
ATOM 541 O O . LEU A 1 68 ? 6.053 -5.818 -16.616 1.00 95.44 68 LEU A O 1
ATOM 545 N N . VAL A 1 69 ? 7.628 -7.315 -16.040 1.00 95.44 69 VAL A N 1
ATOM 546 C CA . VAL A 1 69 ? 8.318 -7.309 -17.341 1.00 95.44 69 VAL A CA 1
ATOM 547 C C . VAL A 1 69 ? 7.438 -7.890 -18.445 1.00 95.44 69 VAL A C 1
ATOM 549 O O . VAL A 1 69 ? 7.374 -7.319 -19.530 1.00 95.44 69 VAL A O 1
ATOM 552 N N . LEU A 1 70 ? 6.693 -8.963 -18.175 1.00 96.06 70 LEU A N 1
ATOM 553 C CA . LEU A 1 70 ? 5.722 -9.500 -19.130 1.00 96.06 70 LEU A CA 1
ATOM 554 C C . LEU A 1 70 ? 4.676 -8.440 -19.481 1.00 96.06 70 LEU A C 1
ATOM 556 O O . LEU A 1 70 ? 4.453 -8.174 -20.657 1.00 96.06 70 LEU A O 1
ATOM 560 N N . LEU A 1 71 ? 4.084 -7.779 -18.483 1.00 95.88 71 LEU A N 1
ATOM 561 C CA . LEU A 1 71 ? 3.130 -6.695 -18.729 1.00 95.88 71 LEU A CA 1
ATOM 562 C C . LEU A 1 71 ? 3.764 -5.561 -19.534 1.00 95.88 71 LEU A C 1
ATOM 564 O O . LEU A 1 71 ? 3.150 -5.074 -20.474 1.00 95.88 71 LEU A O 1
ATOM 568 N N . TYR A 1 72 ? 4.997 -5.178 -19.219 1.00 95.19 72 TYR A N 1
ATOM 569 C CA . TYR A 1 72 ? 5.733 -4.164 -19.965 1.00 95.19 72 TYR A CA 1
ATOM 570 C C . TYR A 1 72 ? 5.922 -4.529 -21.447 1.00 95.19 72 TYR A C 1
ATOM 572 O O . TYR A 1 72 ? 5.738 -3.680 -22.316 1.00 95.19 72 TYR A O 1
ATOM 580 N N . VAL A 1 73 ? 6.262 -5.787 -21.747 1.00 94.12 73 VAL A N 1
ATOM 581 C CA . VAL A 1 73 ? 6.489 -6.267 -23.120 1.00 94.12 73 VAL A CA 1
ATOM 582 C C . VAL A 1 73 ? 5.179 -6.440 -23.895 1.00 94.12 73 VAL A C 1
ATOM 584 O O . VAL A 1 73 ? 5.135 -6.122 -25.083 1.00 94.12 73 VAL A O 1
ATOM 587 N N . PHE A 1 74 ? 4.124 -6.941 -23.245 1.00 93.69 74 PHE A N 1
ATOM 588 C CA . PHE A 1 74 ? 2.838 -7.227 -23.888 1.00 93.69 74 PHE A CA 1
ATOM 589 C C . PHE A 1 74 ? 1.924 -6.007 -24.020 1.00 93.69 74 PHE A C 1
ATOM 591 O O . PHE A 1 74 ? 1.054 -5.996 -24.892 1.00 93.69 74 PHE A O 1
ATOM 598 N N . LEU A 1 75 ? 2.080 -4.986 -23.175 1.00 93.69 75 LEU A N 1
ATOM 599 C CA . LEU A 1 75 ? 1.268 -3.777 -23.264 1.00 93.69 75 LEU A CA 1
ATOM 600 C C . LEU A 1 75 ? 1.737 -2.874 -24.418 1.00 93.69 75 LEU A C 1
ATOM 602 O O . LEU A 1 75 ? 2.940 -2.655 -24.600 1.00 93.69 75 LEU A O 1
ATOM 606 N N . PRO A 1 76 ? 0.796 -2.294 -25.187 1.00 87.12 76 PRO A N 1
ATOM 607 C CA . PRO A 1 76 ? 1.139 -1.371 -26.258 1.00 87.12 76 PRO A CA 1
ATOM 608 C C . PRO A 1 76 ? 1.839 -0.132 -25.688 1.00 87.12 76 PRO A C 1
ATOM 610 O O . PRO A 1 76 ? 1.461 0.390 -24.641 1.00 87.12 76 PRO A O 1
ATOM 613 N N . GLY A 1 77 ? 2.874 0.337 -26.385 1.00 86.62 77 GLY A N 1
ATOM 614 C CA . GLY A 1 77 ? 3.653 1.511 -25.984 1.00 86.62 77 GLY A CA 1
ATOM 615 C C . GLY A 1 77 ? 4.804 1.234 -25.015 1.00 86.62 77 GLY A C 1
ATOM 616 O O . GLY A 1 77 ? 5.592 2.148 -24.783 1.00 86.62 77 GLY A O 1
ATOM 617 N N . ARG A 1 78 ? 4.949 -0.004 -24.503 1.00 91.69 78 ARG A N 1
ATOM 618 C CA . ARG A 1 78 ? 6.057 -0.420 -23.619 1.00 91.69 78 ARG A CA 1
ATOM 619 C C . ARG A 1 78 ? 6.329 0.621 -22.531 1.00 91.69 78 ARG A C 1
ATOM 621 O O . ARG A 1 78 ? 7.424 1.172 -22.432 1.00 91.69 78 ARG A O 1
ATOM 628 N N . ASP A 1 79 ? 5.289 0.937 -21.769 1.00 93.81 79 ASP A N 1
ATOM 629 C CA . ASP A 1 79 ? 5.291 1.987 -20.754 1.00 93.81 79 ASP A CA 1
ATOM 630 C C . ASP A 1 79 ? 5.396 1.374 -19.354 1.00 93.81 79 ASP A C 1
ATOM 632 O O . ASP A 1 79 ? 4.529 0.606 -18.922 1.00 93.81 79 ASP A O 1
ATOM 636 N N . LEU A 1 80 ? 6.460 1.728 -18.627 1.00 93.50 80 LEU A N 1
ATOM 637 C CA . LEU A 1 80 ? 6.708 1.205 -17.286 1.00 93.50 80 LEU A CA 1
ATOM 638 C C . LEU A 1 80 ? 5.623 1.614 -16.282 1.00 93.50 80 LEU A C 1
ATOM 640 O O . LEU A 1 80 ? 5.229 0.805 -15.444 1.00 93.50 80 LEU A O 1
ATOM 644 N N . GLY A 1 81 ? 5.111 2.842 -16.354 1.00 94.62 81 GLY A N 1
ATOM 645 C CA . GLY A 1 81 ? 4.063 3.308 -15.450 1.00 94.62 81 GLY A CA 1
ATOM 646 C C . GLY A 1 81 ? 2.734 2.592 -15.697 1.00 94.62 81 GLY A C 1
ATOM 647 O O . GLY A 1 81 ? 2.065 2.206 -14.739 1.00 94.62 81 GLY A O 1
ATOM 648 N N . VAL A 1 82 ? 2.378 2.323 -16.956 1.00 95.56 82 VAL A N 1
ATOM 649 C CA . VAL A 1 82 ? 1.178 1.530 -17.287 1.00 95.56 82 VAL A CA 1
ATOM 650 C C . VAL A 1 82 ? 1.343 0.075 -16.839 1.00 95.56 82 VAL A C 1
ATOM 652 O O . VAL A 1 82 ? 0.421 -0.482 -16.237 1.00 95.56 82 VAL A O 1
ATOM 655 N N . ALA A 1 83 ? 2.522 -0.524 -17.035 1.00 96.00 83 ALA A N 1
ATOM 656 C CA . ALA A 1 83 ? 2.821 -1.867 -16.535 1.00 96.00 83 ALA A CA 1
ATOM 657 C C . ALA A 1 83 ? 2.687 -1.953 -15.003 1.00 96.00 83 ALA A C 1
ATOM 659 O O . ALA A 1 83 ? 2.106 -2.907 -14.480 1.00 96.00 83 ALA A O 1
ATOM 660 N N . VAL A 1 84 ? 3.139 -0.920 -14.281 1.00 95.25 84 VAL A N 1
ATOM 661 C CA . VAL A 1 84 ? 2.995 -0.804 -12.820 1.00 95.25 84 VAL A CA 1
ATOM 662 C C . VAL A 1 84 ? 1.525 -0.709 -12.408 1.00 95.25 84 VAL A C 1
ATOM 664 O O . VAL A 1 84 ? 1.111 -1.363 -11.449 1.00 95.25 84 VAL A O 1
ATOM 667 N N . ILE A 1 85 ? 0.700 0.057 -13.124 1.00 96.50 85 ILE A N 1
ATOM 668 C CA . ILE A 1 85 ? -0.745 0.120 -12.857 1.00 96.50 85 ILE A CA 1
ATOM 669 C C . ILE A 1 85 ? -1.376 -1.261 -13.059 1.00 96.50 85 ILE A C 1
ATOM 671 O O . ILE A 1 85 ? -2.085 -1.745 -12.176 1.00 96.50 85 ILE A O 1
ATOM 675 N N . ALA A 1 86 ? -1.078 -1.924 -14.176 1.00 97.00 86 ALA A N 1
ATOM 676 C CA . ALA A 1 86 ? -1.630 -3.233 -14.501 1.00 97.00 86 ALA A CA 1
ATOM 677 C C . ALA A 1 86 ? -1.275 -4.290 -13.442 1.00 97.00 86 ALA A C 1
ATOM 679 O O . ALA A 1 86 ? -2.174 -4.958 -12.925 1.00 97.00 86 ALA A O 1
ATOM 680 N N . ILE A 1 87 ? 0.001 -4.394 -13.040 1.00 95.62 87 ILE A N 1
ATOM 681 C CA . ILE A 1 87 ? 0.411 -5.361 -12.010 1.00 95.62 87 ILE A CA 1
ATOM 682 C C . ILE A 1 87 ? -0.244 -5.049 -10.660 1.00 95.62 87 ILE A C 1
ATOM 684 O O . ILE A 1 87 ? -0.678 -5.961 -9.956 1.00 95.62 87 ILE A O 1
ATOM 6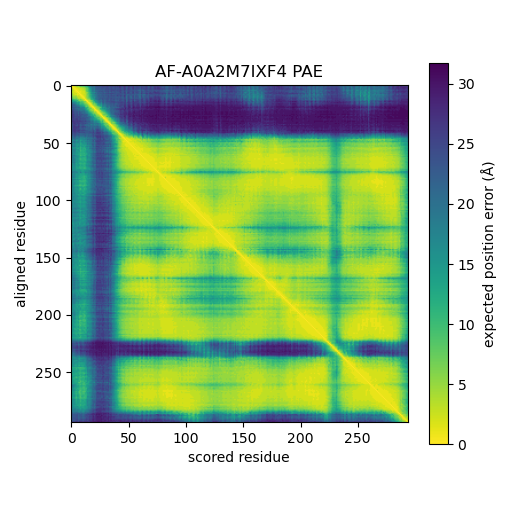88 N N . THR A 1 88 ? -0.404 -3.764 -10.325 1.00 95.31 88 THR A N 1
ATOM 689 C CA . THR A 1 88 ? -1.094 -3.333 -9.101 1.00 95.31 88 THR A CA 1
ATOM 690 C C . THR A 1 88 ? -2.535 -3.826 -9.086 1.00 95.31 88 THR A C 1
ATOM 692 O O . THR A 1 88 ? -2.982 -4.386 -8.085 1.00 95.31 88 THR A O 1
ATOM 695 N N . LEU A 1 89 ? -3.264 -3.642 -10.188 1.00 95.88 89 LEU A N 1
ATOM 696 C CA . LEU A 1 89 ? -4.657 -4.070 -10.303 1.00 95.88 89 LEU A CA 1
ATOM 697 C C . LEU A 1 89 ? -4.787 -5.594 -1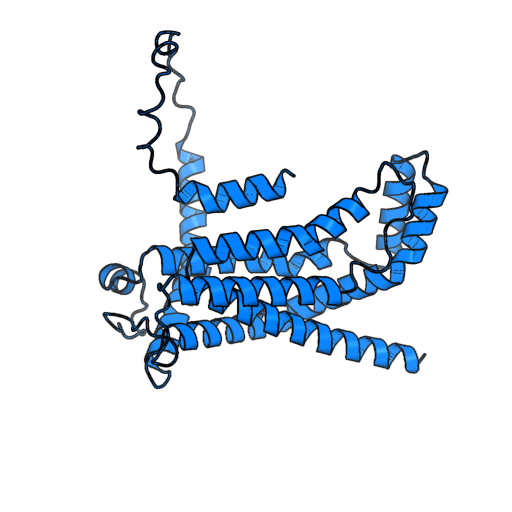0.253 1.00 95.88 89 LEU A C 1
ATOM 699 O O . LEU A 1 89 ? -5.662 -6.094 -9.552 1.00 95.88 89 LEU A O 1
ATOM 703 N N . ILE A 1 90 ? -3.895 -6.334 -10.916 1.00 95.88 90 ILE A N 1
ATOM 704 C CA . ILE A 1 90 ? -3.881 -7.804 -10.883 1.00 95.88 90 ILE A CA 1
ATOM 705 C C . ILE A 1 90 ? -3.672 -8.308 -9.454 1.00 95.88 90 ILE A C 1
ATOM 707 O O . ILE A 1 90 ? -4.469 -9.104 -8.958 1.00 95.88 90 ILE A O 1
ATOM 711 N N . ILE A 1 91 ? -2.655 -7.801 -8.753 1.00 93.50 91 ILE A N 1
ATOM 712 C CA . ILE A 1 91 ? -2.392 -8.168 -7.356 1.00 93.50 91 ILE A CA 1
ATOM 713 C C . ILE A 1 91 ? -3.603 -7.835 -6.486 1.00 93.50 91 ILE A C 1
ATOM 715 O O . ILE A 1 91 ? -4.043 -8.654 -5.683 1.00 93.50 91 ILE A O 1
ATOM 719 N N . ARG A 1 92 ? -4.187 -6.647 -6.657 1.00 92.38 92 ARG A N 1
ATOM 720 C CA . ARG A 1 92 ? -5.359 -6.232 -5.884 1.00 92.38 92 ARG A CA 1
ATOM 721 C C . ARG A 1 92 ? -6.580 -7.108 -6.149 1.00 92.38 92 ARG A C 1
ATOM 723 O O . ARG A 1 92 ? -7.277 -7.440 -5.196 1.00 92.38 92 ARG A O 1
ATOM 730 N N . LEU A 1 93 ? -6.801 -7.545 -7.385 1.00 93.94 93 LEU A N 1
ATOM 731 C CA . LEU A 1 93 ? -7.868 -8.486 -7.730 1.00 93.94 93 LEU A CA 1
ATOM 732 C C . LEU A 1 93 ? -7.643 -9.866 -7.103 1.00 93.94 93 LEU A C 1
ATOM 734 O O . LEU A 1 93 ? -8.581 -10.442 -6.555 1.00 93.94 93 LEU A O 1
ATOM 738 N N . LEU A 1 94 ? -6.406 -10.367 -7.101 1.00 93.00 94 LEU A N 1
ATOM 739 C CA . LEU A 1 94 ? -6.060 -11.630 -6.438 1.00 93.00 94 LEU A CA 1
ATOM 740 C C . LEU A 1 94 ? -6.274 -11.560 -4.918 1.00 93.00 94 LEU A C 1
ATOM 742 O O . LEU A 1 94 ? -6.748 -12.516 -4.304 1.00 93.00 94 LEU A O 1
ATOM 746 N N . LEU A 1 95 ? -5.966 -10.417 -4.302 1.00 91.12 95 LEU A N 1
ATOM 747 C CA . LEU A 1 95 ? -6.096 -10.201 -2.857 1.00 91.12 95 LEU A CA 1
ATOM 748 C C . LEU A 1 95 ? -7.484 -9.702 -2.423 1.00 91.12 95 LEU A C 1
ATOM 750 O O . LEU A 1 95 ? -7.779 -9.652 -1.223 1.00 91.12 95 LEU A O 1
ATOM 754 N N . HIS A 1 96 ? -8.356 -9.395 -3.381 1.00 91.06 96 HIS A N 1
ATOM 755 C CA . HIS A 1 96 ? -9.707 -8.882 -3.184 1.00 91.06 96 HIS A CA 1
ATOM 756 C C . HIS A 1 96 ? -10.556 -9.651 -2.152 1.00 91.06 96 HIS A C 1
ATOM 758 O O . HIS A 1 96 ? -11.141 -9.014 -1.267 1.00 91.06 96 HIS A O 1
ATOM 764 N N . PRO A 1 97 ? -10.639 -11.002 -2.163 1.00 90.12 97 PRO A N 1
ATOM 765 C CA . PRO A 1 97 ? -11.451 -11.718 -1.176 1.00 90.12 97 PRO A CA 1
ATOM 766 C C . PRO A 1 97 ? -10.953 -11.501 0.260 1.00 90.12 97 PRO A C 1
ATOM 768 O O . PRO A 1 97 ? -11.756 -11.391 1.192 1.00 90.12 97 PRO A O 1
ATOM 771 N N . THR A 1 98 ? -9.636 -11.406 0.447 1.00 89.62 98 THR A N 1
ATOM 772 C CA . THR A 1 98 ? -9.013 -11.132 1.747 1.00 89.62 98 THR A CA 1
ATOM 773 C C . THR A 1 98 ? -9.262 -9.687 2.174 1.00 89.62 98 THR A C 1
ATOM 775 O O . THR A 1 98 ? -9.648 -9.446 3.322 1.00 89.62 98 THR A O 1
ATOM 778 N N . ALA A 1 99 ? -9.139 -8.733 1.246 1.00 88.19 99 ALA A N 1
ATOM 779 C CA . ALA A 1 99 ? -9.433 -7.324 1.490 1.00 88.19 99 ALA A CA 1
ATOM 780 C C . ALA A 1 99 ? -10.892 -7.115 1.935 1.00 88.19 99 ALA A C 1
ATOM 782 O O . ALA A 1 99 ? -11.138 -6.497 2.973 1.00 88.19 99 ALA A O 1
ATOM 783 N N . ILE A 1 100 ? -11.865 -7.724 1.244 1.00 88.44 100 ILE A N 1
ATOM 784 C CA . ILE A 1 100 ? -13.288 -7.655 1.617 1.00 88.44 100 ILE A CA 1
ATOM 785 C C . ILE A 1 100 ? -13.532 -8.188 3.033 1.00 88.44 100 ILE A C 1
ATOM 787 O O . ILE A 1 100 ? -14.295 -7.578 3.789 1.00 88.44 100 ILE A O 1
ATOM 791 N N . LYS A 1 101 ? -12.924 -9.321 3.414 1.00 87.25 101 LYS A N 1
ATOM 792 C CA . LYS A 1 101 ? -13.063 -9.873 4.775 1.00 87.25 101 LYS A CA 1
ATOM 793 C C . LYS A 1 101 ? -12.583 -8.865 5.824 1.00 87.25 101 LYS A C 1
ATOM 795 O O . LYS A 1 101 ? -13.288 -8.638 6.810 1.00 87.25 101 LYS A O 1
ATOM 800 N N . GLY A 1 102 ? -11.444 -8.216 5.574 1.00 86.94 102 GLY A N 1
ATOM 801 C CA . GLY A 1 102 ? -10.913 -7.162 6.437 1.00 86.94 102 GLY A CA 1
ATOM 802 C C . GLY A 1 102 ? -11.856 -5.962 6.546 1.00 86.94 102 GLY A C 1
ATOM 803 O O . GLY A 1 102 ? -12.214 -5.557 7.653 1.00 86.94 102 GLY A O 1
ATOM 804 N N . LEU A 1 103 ? -12.348 -5.454 5.413 1.00 86.06 103 LEU A N 1
ATOM 805 C CA . LEU A 1 103 ? -13.280 -4.320 5.364 1.00 86.06 103 LEU A CA 1
ATOM 806 C C . LEU A 1 103 ? -14.604 -4.602 6.089 1.00 86.06 103 LEU A C 1
ATOM 808 O O . LEU A 1 103 ? -15.112 -3.747 6.815 1.00 86.06 103 LEU A O 1
ATOM 812 N N . ARG A 1 104 ? -15.152 -5.818 5.959 1.00 85.44 104 ARG A N 1
ATOM 813 C CA . ARG A 1 104 ? -16.352 -6.233 6.705 1.00 85.44 104 ARG A CA 1
ATOM 814 C C . ARG A 1 104 ? -16.115 -6.217 8.214 1.00 85.44 104 ARG A C 1
ATOM 816 O O . ARG A 1 104 ? -16.983 -5.745 8.946 1.00 85.44 104 ARG A O 1
ATOM 823 N N . SER A 1 105 ? -14.959 -6.700 8.680 1.00 84.88 105 SER A N 1
ATOM 824 C CA . SER A 1 105 ? -14.610 -6.646 10.107 1.00 84.88 105 SER A CA 1
ATOM 825 C C . SER A 1 105 ? -14.514 -5.200 10.602 1.00 84.88 105 SER A C 1
ATOM 827 O O . SER A 1 105 ? -15.104 -4.855 11.625 1.00 84.88 105 SER A O 1
ATOM 829 N N . GLN A 1 106 ? -13.865 -4.323 9.829 1.00 82.44 106 GLN A N 1
ATOM 830 C CA . GLN A 1 106 ? -13.755 -2.896 10.156 1.00 82.44 106 GLN A CA 1
ATOM 831 C C . GLN A 1 106 ? -15.124 -2.223 10.272 1.00 82.44 106 GLN A C 1
ATOM 833 O O . GLN A 1 106 ? -15.369 -1.486 11.226 1.00 82.44 106 GLN A O 1
ATOM 838 N N . LYS A 1 107 ? -16.053 -2.518 9.355 1.00 82.50 107 LYS A N 1
ATOM 839 C CA . LYS A 1 107 ? -17.405 -1.952 9.415 1.00 82.50 107 LYS A CA 1
ATOM 840 C C . LYS A 1 107 ? -18.188 -2.441 10.633 1.00 82.50 107 LYS A C 1
ATOM 842 O O . LYS A 1 107 ? -18.886 -1.646 11.254 1.00 82.50 107 LYS A O 1
ATOM 847 N N . LYS A 1 108 ? -18.061 -3.719 11.005 1.00 83.00 108 LYS A N 1
ATOM 848 C CA . LYS A 1 108 ? -18.681 -4.247 12.231 1.00 83.00 108 LYS A CA 1
ATOM 849 C C . LYS A 1 108 ? -18.126 -3.570 13.485 1.00 83.00 108 LYS A C 1
ATOM 851 O O . LYS A 1 108 ? -18.906 -3.182 14.346 1.00 83.00 108 LYS A O 1
ATOM 856 N N . MET A 1 109 ? -16.813 -3.345 13.555 1.00 81.56 109 MET A N 1
ATOM 857 C CA . MET A 1 109 ? -16.209 -2.580 14.655 1.00 81.56 109 MET A CA 1
ATOM 858 C C . MET A 1 109 ? -16.746 -1.146 14.715 1.00 81.56 109 MET A C 1
ATOM 860 O O . MET A 1 109 ? -17.064 -0.663 15.795 1.00 81.56 109 MET A O 1
ATOM 864 N N . ALA A 1 110 ? -16.926 -0.489 13.565 1.00 80.75 110 ALA A N 1
ATOM 865 C CA . ALA A 1 110 ? -17.531 0.841 13.504 1.00 80.75 110 ALA A CA 1
ATOM 866 C C . ALA A 1 110 ? -18.963 0.871 14.073 1.00 80.75 110 ALA A C 1
ATOM 868 O O . ALA A 1 110 ? -19.336 1.829 14.743 1.00 80.75 110 ALA A O 1
ATOM 869 N N . ILE A 1 111 ? -19.754 -0.185 13.846 1.00 83.06 111 ILE A N 1
ATOM 870 C CA . ILE A 1 111 ? -21.115 -0.323 14.394 1.00 83.06 111 ILE A CA 1
ATOM 871 C C . ILE A 1 111 ? -21.095 -0.524 15.919 1.00 83.06 111 ILE A C 1
ATOM 873 O O . ILE A 1 111 ? -22.009 -0.065 16.597 1.00 83.06 111 ILE A O 1
ATOM 877 N N . LEU A 1 112 ? -20.063 -1.175 16.466 1.00 85.00 112 LEU A N 1
ATOM 878 C CA . LEU A 1 112 ? -19.928 -1.450 17.904 1.00 85.00 112 LEU A CA 1
ATOM 879 C C . LEU A 1 112 ? -19.283 -0.320 18.715 1.00 85.00 112 LEU A C 1
ATOM 881 O O . LEU A 1 112 ? -19.286 -0.389 19.943 1.00 85.00 112 LEU A O 1
ATOM 885 N N . GLN A 1 113 ? -18.790 0.736 18.063 1.00 83.06 113 GLN A N 1
ATOM 886 C CA . GLN A 1 113 ? -18.251 1.934 18.718 1.00 83.06 113 GLN A CA 1
ATOM 887 C C . GLN A 1 113 ? -19.083 2.456 19.909 1.00 83.06 113 GLN A C 1
ATOM 889 O O . GLN A 1 113 ? -18.480 2.731 20.944 1.00 83.06 113 GLN A O 1
ATOM 894 N N . PRO A 1 114 ? -20.428 2.572 19.855 1.00 85.50 114 PRO A N 1
ATOM 895 C CA . PRO A 1 114 ? -21.209 3.009 21.017 1.00 85.50 114 PRO A CA 1
ATOM 896 C C . PRO A 1 114 ? -21.076 2.071 22.228 1.00 85.50 114 PRO A C 1
ATOM 898 O O . PRO A 1 114 ? -20.819 2.549 23.328 1.00 85.50 114 PRO A O 1
ATOM 901 N N . LYS A 1 115 ? -21.145 0.745 22.032 1.00 86.88 115 LYS A N 1
ATOM 902 C CA . LYS A 1 115 ? -20.953 -0.237 23.119 1.00 86.88 115 LYS A CA 1
ATOM 903 C C . LYS A 1 115 ? -19.534 -0.178 23.688 1.00 86.88 115 LYS A C 1
ATOM 905 O O . LYS A 1 115 ? -19.324 -0.301 24.890 1.00 86.88 115 LYS A O 1
ATOM 910 N N . MET A 1 116 ? -18.543 0.039 22.823 1.00 85.94 116 MET A N 1
ATOM 911 C CA . MET A 1 116 ? -17.155 0.221 23.248 1.00 85.94 116 MET A CA 1
ATOM 912 C C . MET A 1 116 ? -16.990 1.473 24.119 1.00 85.94 116 MET A C 1
ATOM 914 O O . MET A 1 116 ? -16.261 1.424 25.108 1.00 85.94 116 MET A O 1
ATOM 918 N N . LYS A 1 117 ? -17.675 2.576 23.783 1.00 84.75 117 LYS A N 1
ATOM 919 C CA . LYS A 1 117 ? -17.679 3.807 24.591 1.00 84.75 117 LYS A CA 1
ATOM 920 C C . LYS A 1 117 ? -18.344 3.591 25.949 1.00 84.75 117 LYS A C 1
ATOM 922 O O . LYS A 1 117 ? -17.784 4.005 26.956 1.00 84.75 117 LYS A O 1
ATOM 927 N N . GLU A 1 118 ? -19.455 2.863 25.998 1.00 88.62 118 GLU A N 1
ATOM 928 C CA . GLU A 1 118 ? -20.125 2.513 27.256 1.00 88.62 118 GLU A CA 1
ATOM 929 C C . GLU A 1 118 ? -19.207 1.705 28.193 1.00 88.62 118 GLU A C 1
ATOM 931 O O . GLU A 1 118 ? -19.060 2.038 29.368 1.00 88.62 118 GLU A O 1
ATOM 936 N N . ILE A 1 119 ? -18.500 0.695 27.668 1.00 87.38 119 ILE A N 1
ATOM 937 C CA . ILE A 1 119 ? -17.489 -0.062 28.432 1.00 87.38 119 ILE A CA 1
ATOM 938 C C . ILE A 1 119 ? -16.368 0.866 28.911 1.00 87.38 119 ILE A C 1
ATOM 940 O O . ILE A 1 119 ? -15.904 0.753 30.050 1.00 87.38 119 ILE A O 1
ATOM 944 N N . GLN A 1 120 ? -15.919 1.784 28.050 1.00 84.69 120 GLN A N 1
ATOM 945 C CA . GLN A 1 120 ? -14.869 2.730 28.408 1.00 84.69 120 GLN A CA 1
ATOM 946 C C . GLN A 1 120 ? -15.293 3.651 29.550 1.00 84.69 120 GLN A C 1
ATOM 948 O O . GLN A 1 120 ? -14.475 3.917 30.428 1.00 84.69 120 GLN A O 1
ATOM 953 N N . GLU A 1 121 ? -16.549 4.098 29.554 1.00 86.94 121 GLU A N 1
ATOM 954 C CA . GLU A 1 121 ? -17.133 4.952 30.584 1.00 86.94 121 GLU A CA 1
ATOM 955 C C . GLU A 1 121 ? -17.376 4.212 31.898 1.00 86.94 121 GLU A C 1
ATOM 957 O O . GLU A 1 121 ? -17.000 4.724 32.954 1.00 86.94 121 GLU A O 1
ATOM 962 N N . LYS A 1 122 ? -17.907 2.988 31.831 1.00 88.12 122 LYS A N 1
ATOM 963 C CA . LYS A 1 122 ? -18.198 2.150 33.001 1.00 88.12 122 LYS A CA 1
ATOM 964 C C . LYS A 1 122 ? -16.944 1.774 33.790 1.00 88.12 122 LYS A C 1
ATOM 966 O O . LYS A 1 122 ? -16.978 1.746 35.014 1.00 88.12 122 LYS A O 1
ATOM 971 N N . PHE A 1 123 ? -15.832 1.518 33.101 1.00 88.44 123 PHE A N 1
ATOM 972 C CA . PHE A 1 123 ? -14.577 1.069 33.712 1.00 88.44 123 PHE A CA 1
ATOM 973 C C . PHE A 1 123 ? -13.447 2.105 33.578 1.00 88.44 123 PHE A C 1
ATOM 975 O O . PHE A 1 123 ? -12.284 1.743 33.408 1.00 88.44 123 PHE A O 1
ATOM 982 N N . LYS A 1 124 ? -13.755 3.412 33.647 1.00 82.50 124 LYS A N 1
ATOM 983 C CA . LYS A 1 124 ? -12.738 4.487 33.556 1.00 82.50 124 LYS A CA 1
ATOM 984 C C . LYS A 1 124 ? -11.604 4.332 34.576 1.00 82.50 124 LYS A C 1
ATOM 986 O O . LYS A 1 124 ? -10.454 4.610 34.234 1.00 82.50 124 LYS A O 1
ATOM 991 N N . ALA A 1 125 ? -11.940 3.902 35.794 1.00 86.31 125 ALA A N 1
ATOM 992 C CA . ALA A 1 125 ? -11.005 3.756 36.908 1.00 86.31 125 ALA A CA 1
ATOM 993 C C . ALA A 1 125 ? -10.225 2.426 36.893 1.00 86.31 125 ALA A C 1
ATOM 995 O O . ALA A 1 125 ? -9.110 2.383 37.404 1.00 86.31 125 ALA A O 1
ATOM 996 N N . ASP A 1 126 ? -10.762 1.371 36.269 1.00 90.12 126 ASP A N 1
ATOM 997 C CA . ASP A 1 126 ? -10.142 0.041 36.227 1.00 90.12 126 ASP A CA 1
ATOM 998 C C . ASP A 1 126 ? -9.791 -0.366 34.788 1.00 90.12 126 ASP A C 1
ATOM 1000 O O . ASP A 1 126 ? -10.608 -0.881 34.017 1.00 90.12 126 ASP A O 1
ATOM 1004 N N . LYS A 1 127 ? -8.523 -0.155 34.424 1.00 84.06 127 LYS A N 1
ATOM 1005 C CA . LYS A 1 127 ? -7.991 -0.480 33.094 1.00 84.06 127 LYS A CA 1
ATOM 1006 C C . LYS A 1 127 ? -7.917 -1.979 32.812 1.00 84.06 127 LYS A C 1
ATOM 1008 O O . LYS A 1 127 ? -8.031 -2.376 31.645 1.00 84.06 127 LYS A O 1
ATOM 1013 N N . ALA A 1 128 ? -7.742 -2.807 33.839 1.00 90.12 128 ALA A N 1
ATOM 1014 C CA . ALA A 1 128 ? -7.696 -4.254 33.675 1.00 90.12 128 ALA A CA 1
ATOM 1015 C C . ALA A 1 128 ? -9.096 -4.782 33.343 1.00 90.12 128 ALA A C 1
ATOM 1017 O O . ALA A 1 128 ? -9.276 -5.501 32.354 1.00 90.12 128 ALA A O 1
ATOM 1018 N N . GLN A 1 129 ? -10.106 -4.340 34.095 1.00 90.94 129 GLN A N 1
ATOM 1019 C CA . GLN A 1 129 ? -11.496 -4.717 33.862 1.00 90.94 129 GLN A CA 1
ATOM 1020 C C . GLN A 1 129 ? -12.037 -4.143 32.545 1.00 90.94 129 GLN A C 1
ATOM 1022 O O . GLN A 1 129 ? -12.70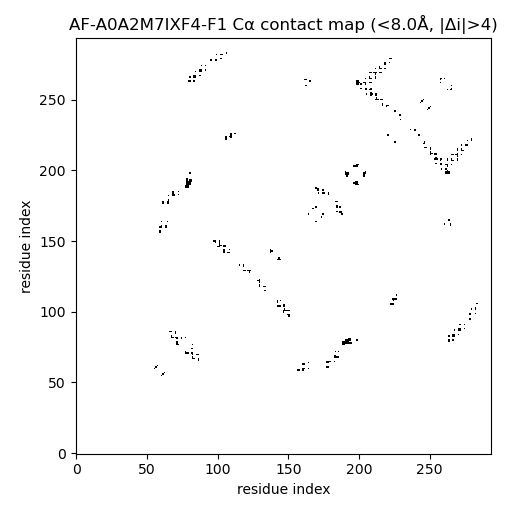2 -4.863 31.799 1.00 90.94 129 GLN A O 1
ATOM 1027 N N . GLN A 1 130 ? -11.665 -2.907 32.192 1.00 87.38 130 GLN A N 1
ATOM 1028 C CA . GLN A 1 130 ? -11.954 -2.306 30.885 1.00 87.38 130 GLN A CA 1
ATOM 1029 C C . GLN A 1 130 ? -11.431 -3.171 29.729 1.00 87.38 130 GLN A C 1
ATOM 1031 O O . GLN A 1 130 ? -12.165 -3.448 28.780 1.00 87.38 130 GLN A O 1
ATOM 1036 N N . SER A 1 131 ? -10.174 -3.618 29.807 1.00 86.88 131 SER A N 1
ATOM 1037 C CA . SER A 1 131 ? -9.551 -4.435 28.756 1.00 86.88 131 SER A CA 1
ATOM 1038 C C . SER A 1 131 ? -10.224 -5.803 28.626 1.00 86.88 131 SER A C 1
ATOM 1040 O O . SER A 1 131 ? -10.474 -6.262 27.510 1.00 86.88 131 SER A O 1
ATOM 1042 N N . LYS A 1 132 ? -10.576 -6.433 29.754 1.00 92.38 132 LYS A N 1
ATOM 1043 C CA . LYS A 1 132 ? -11.292 -7.716 29.776 1.00 92.38 132 LYS A CA 1
ATOM 1044 C C . LYS A 1 132 ? -12.689 -7.595 29.164 1.00 92.38 132 LYS A C 1
ATOM 1046 O O . LYS A 1 132 ? -12.999 -8.335 28.237 1.00 92.38 132 LYS A O 1
ATOM 1051 N N . ALA A 1 133 ? -13.481 -6.616 29.603 1.00 91.69 133 ALA A N 1
ATOM 1052 C CA . ALA A 1 133 ? -14.825 -6.376 29.077 1.00 91.69 133 ALA A CA 1
ATOM 1053 C C . ALA A 1 133 ? -14.812 -6.054 27.572 1.00 91.69 133 ALA A C 1
ATOM 1055 O O . ALA A 1 133 ? -15.670 -6.526 26.828 1.00 91.69 133 ALA A O 1
ATOM 1056 N N . MET A 1 134 ? -13.809 -5.304 27.102 1.00 89.25 134 MET A N 1
ATOM 1057 C CA . MET A 1 134 ? -13.623 -5.025 25.676 1.00 89.25 134 MET A CA 1
ATOM 1058 C C . MET A 1 134 ? -13.340 -6.305 24.873 1.00 89.25 134 MET A C 1
ATOM 1060 O O . MET A 1 134 ? -13.921 -6.516 23.809 1.00 89.25 134 MET A O 1
ATOM 1064 N N . MET A 1 135 ? -12.476 -7.186 25.386 1.00 90.44 135 MET A N 1
ATOM 1065 C CA . MET A 1 135 ? -12.185 -8.473 24.745 1.00 90.44 135 MET A CA 1
ATOM 1066 C C . MET A 1 135 ? -13.388 -9.420 24.770 1.00 90.44 135 MET A C 1
ATOM 1068 O O . MET A 1 135 ? -13.620 -10.129 23.790 1.00 90.44 135 MET A O 1
ATOM 1072 N N . ASP A 1 136 ? -14.171 -9.414 25.848 1.00 93.31 136 ASP A N 1
ATOM 1073 C CA . ASP A 1 136 ? -15.395 -10.206 25.952 1.00 93.31 136 ASP A CA 1
ATOM 1074 C C . ASP A 1 136 ? -16.457 -9.721 24.956 1.00 93.31 136 ASP A C 1
ATOM 1076 O O . ASP A 1 136 ? -17.059 -10.551 24.277 1.00 93.31 136 ASP A O 1
ATOM 1080 N N . LEU A 1 137 ? -16.605 -8.405 24.753 1.00 90.88 137 LEU A N 1
ATOM 1081 C CA . LEU A 1 137 ? -17.453 -7.849 23.693 1.00 90.88 137 LEU A CA 1
ATOM 1082 C C . LEU A 1 137 ? -17.016 -8.347 22.305 1.00 90.88 137 LEU A C 1
ATOM 1084 O O . LEU A 1 137 ? -17.848 -8.810 21.525 1.00 90.88 137 LEU A O 1
ATOM 1088 N N . TYR A 1 138 ? -15.714 -8.308 21.995 1.00 88.94 138 TYR A N 1
ATOM 1089 C CA . TYR A 1 138 ? -15.202 -8.808 20.712 1.00 88.94 138 TYR A CA 1
ATOM 1090 C C . TYR A 1 138 ? -15.457 -10.308 20.517 1.00 88.94 138 TYR A C 1
ATOM 1092 O O . TYR A 1 138 ? -15.776 -10.735 19.404 1.00 88.94 138 TYR A O 1
ATOM 1100 N N . ARG A 1 139 ? -15.366 -11.111 21.586 1.00 90.31 139 ARG A N 1
ATOM 1101 C CA . ARG A 1 139 ? -15.674 -12.551 21.558 1.00 90.31 139 ARG A CA 1
ATOM 1102 C C . ARG A 1 139 ? -17.163 -12.818 21.361 1.00 90.31 139 ARG A C 1
ATOM 1104 O O . ARG A 1 139 ? -17.510 -13.641 20.517 1.00 90.31 139 ARG A O 1
ATOM 1111 N N . GLN A 1 140 ? -18.024 -12.111 22.093 1.00 92.00 140 GLN A N 1
ATOM 1112 C CA . GLN A 1 140 ? -19.483 -12.228 21.991 1.00 92.00 140 GLN A CA 1
ATOM 1113 C C . GLN A 1 140 ? -19.971 -11.874 20.584 1.00 92.00 140 GLN A C 1
ATOM 1115 O O . GLN A 1 140 ? -20.745 -12.617 19.985 1.00 92.00 140 GLN A O 1
ATOM 1120 N N . GLU A 1 141 ? -19.444 -10.790 20.016 1.00 89.12 141 GLU A N 1
ATOM 1121 C CA . GLU A 1 141 ? -19.799 -10.318 18.674 1.00 89.12 141 GLU A CA 1
ATOM 1122 C C . GLU A 1 141 ? -19.034 -11.067 17.558 1.00 89.12 141 GLU A C 1
ATOM 1124 O O . GLU A 1 141 ? -19.258 -10.826 16.368 1.00 89.12 141 GLU A O 1
ATOM 1129 N N . LYS A 1 142 ? -18.142 -12.005 17.925 1.00 87.62 142 LYS A N 1
ATOM 1130 C CA . LYS A 1 142 ? -17.303 -12.824 17.029 1.00 87.62 142 LYS A CA 1
ATOM 1131 C C . LYS A 1 142 ? -16.512 -11.980 16.019 1.00 87.62 142 LYS A C 1
ATOM 1133 O O . LYS A 1 142 ? -16.449 -12.297 14.827 1.00 87.62 142 LYS A O 1
ATOM 1138 N N . ILE A 1 143 ? -15.910 -10.889 16.491 1.00 83.69 143 ILE A N 1
ATOM 1139 C CA . ILE A 1 143 ? -15.110 -9.959 15.685 1.00 83.69 143 ILE A CA 1
ATOM 1140 C C . ILE A 1 143 ? -13.645 -10.040 16.107 1.00 83.69 143 ILE A C 1
ATOM 1142 O O . ILE A 1 143 ? -13.316 -10.040 17.288 1.00 83.69 143 ILE A O 1
ATOM 1146 N N . SER A 1 144 ? -12.750 -10.078 15.120 1.00 81.75 144 SER A N 1
ATOM 1147 C CA . SER A 1 144 ? -11.307 -10.048 15.351 1.00 81.75 144 SER A CA 1
ATOM 1148 C C . SER A 1 144 ? -10.763 -8.629 15.131 1.00 81.75 144 SER A C 1
ATOM 1150 O O . SER A 1 144 ? -10.884 -8.108 14.012 1.00 81.75 144 SER A O 1
ATOM 1152 N N . PRO A 1 145 ? -10.118 -8.009 16.141 1.00 72.25 145 PRO A N 1
ATOM 1153 C CA . PRO A 1 145 ? -9.537 -6.671 16.010 1.00 72.25 145 PRO A CA 1
ATOM 1154 C C . PRO A 1 145 ? -8.382 -6.635 14.994 1.00 72.25 145 PRO A C 1
ATOM 1156 O O . PRO A 1 145 ? -8.181 -5.633 14.311 1.00 72.25 145 PRO A O 1
ATOM 1159 N N . LEU A 1 146 ? -7.673 -7.757 14.813 1.00 76.25 146 LEU A N 1
ATOM 1160 C CA . LEU A 1 146 ? -6.568 -7.887 13.855 1.00 76.25 146 LEU A CA 1
ATOM 1161 C C . LEU A 1 146 ? -7.037 -7.971 12.398 1.00 76.25 146 LEU A C 1
ATOM 1163 O O . LEU A 1 146 ? -6.284 -7.673 11.475 1.00 76.25 146 LEU A O 1
ATOM 1167 N N . SER A 1 147 ? -8.302 -8.320 12.156 1.00 75.12 147 SER A N 1
ATOM 1168 C CA . SER A 1 147 ? -8.820 -8.394 10.783 1.00 75.12 147 SER A CA 1
ATOM 1169 C C . SER A 1 147 ? -8.841 -7.024 10.093 1.00 75.12 147 SER A C 1
ATOM 1171 O O . SER A 1 147 ? -8.827 -6.956 8.867 1.00 75.12 147 SER A O 1
ATOM 1173 N N . GLY A 1 148 ? -8.837 -5.927 10.862 1.00 72.31 148 GLY A N 1
ATOM 1174 C CA . GLY A 1 148 ? -8.760 -4.573 10.317 1.00 72.31 148 GLY A CA 1
ATOM 1175 C C . GLY A 1 148 ? -7.389 -4.210 9.744 1.00 72.31 148 GLY A C 1
ATOM 1176 O O . GLY A 1 148 ? -7.331 -3.499 8.746 1.00 72.31 148 GLY A O 1
ATOM 1177 N N . CYS A 1 149 ? -6.300 -4.731 10.315 1.00 78.25 149 CYS A N 1
ATOM 1178 C CA . CYS A 1 149 ? -4.936 -4.472 9.843 1.00 78.25 149 CYS A CA 1
ATOM 1179 C C . CYS A 1 149 ? -4.405 -5.544 8.879 1.00 78.25 149 CYS A C 1
ATOM 1181 O O . CYS A 1 149 ? -3.339 -5.355 8.297 1.00 78.25 149 CYS A O 1
ATOM 1183 N N . LEU A 1 150 ? -5.150 -6.632 8.654 1.00 82.00 150 LEU A N 1
ATOM 1184 C CA . LEU A 1 150 ? -4.769 -7.704 7.732 1.00 82.00 150 LEU A CA 1
ATOM 1185 C C . LEU A 1 150 ? -4.387 -7.206 6.322 1.00 82.00 150 LEU A C 1
ATOM 1187 O O . LEU A 1 150 ? -3.350 -7.645 5.824 1.00 82.00 150 LEU A O 1
ATOM 1191 N N . PRO A 1 151 ? -5.122 -6.265 5.690 1.00 78.00 151 PRO A N 1
ATOM 1192 C CA . PRO A 1 151 ? -4.717 -5.738 4.387 1.00 78.00 151 PRO A CA 1
ATOM 1193 C C . PRO A 1 151 ? -3.360 -5.029 4.434 1.00 78.00 151 PRO A C 1
ATOM 1195 O O . PRO A 1 151 ? -2.566 -5.173 3.514 1.00 78.00 151 PRO A O 1
ATOM 1198 N N . LEU A 1 152 ? -3.066 -4.308 5.521 1.00 79.62 152 LEU A N 1
ATOM 1199 C CA . LEU A 1 152 ? -1.791 -3.614 5.697 1.00 79.62 152 LEU A CA 1
ATOM 1200 C C . LEU A 1 152 ? -0.633 -4.606 5.857 1.00 79.62 152 LEU A C 1
ATOM 1202 O O . LEU A 1 152 ? 0.411 -4.425 5.239 1.00 79.62 152 LEU A O 1
ATOM 1206 N N . LEU A 1 153 ? -0.820 -5.669 6.643 1.00 84.62 153 LEU A N 1
ATOM 1207 C CA . LEU A 1 153 ? 0.207 -6.699 6.841 1.00 84.62 153 LEU A CA 1
ATOM 1208 C C . LEU A 1 153 ? 0.545 -7.433 5.543 1.00 84.62 153 LEU A C 1
ATOM 1210 O O . LEU A 1 153 ? 1.713 -7.688 5.273 1.00 84.62 153 LEU A O 1
ATOM 1214 N N . LEU A 1 154 ? -0.467 -7.731 4.730 1.00 85.44 154 LEU A N 1
ATOM 1215 C CA . LEU A 1 154 ? -0.288 -8.369 3.428 1.00 85.44 154 LEU A CA 1
ATOM 1216 C C . LEU A 1 154 ? 0.369 -7.429 2.403 1.00 85.44 154 LEU A C 1
ATOM 1218 O O . LEU A 1 154 ? 1.103 -7.873 1.526 1.00 85.44 154 LEU A O 1
ATOM 1222 N N . GLN A 1 155 ? 0.123 -6.126 2.532 1.00 85.50 155 GLN A N 1
ATOM 1223 C CA . GLN A 1 155 ? 0.651 -5.092 1.649 1.00 85.50 155 GLN A CA 1
ATOM 1224 C C . GLN A 1 155 ? 2.146 -4.817 1.880 1.00 85.50 155 GLN A C 1
ATOM 1226 O O . GLN A 1 155 ? 2.859 -4.506 0.925 1.00 85.50 155 GLN A O 1
ATOM 1231 N N . LEU A 1 156 ? 2.632 -4.916 3.125 1.00 88.19 156 LEU A N 1
ATOM 1232 C CA . LEU A 1 156 ? 4.019 -4.576 3.471 1.00 88.19 156 LEU A CA 1
ATOM 1233 C C . LEU A 1 156 ? 5.060 -5.381 2.663 1.00 88.19 156 LEU A C 1
ATOM 1235 O O . LEU A 1 156 ? 5.912 -4.739 2.046 1.00 88.19 156 LEU A O 1
ATOM 1239 N N . PRO A 1 157 ? 4.993 -6.727 2.568 1.00 89.12 157 PRO A N 1
ATOM 1240 C CA . PRO A 1 157 ? 5.918 -7.500 1.735 1.00 89.12 157 PRO A CA 1
ATOM 1241 C C . PRO A 1 157 ? 5.904 -7.084 0.261 1.00 89.12 157 PRO A C 1
ATOM 1243 O O . PRO A 1 157 ? 6.952 -7.042 -0.374 1.00 89.12 157 PRO A O 1
ATOM 1246 N N . ILE A 1 158 ? 4.733 -6.733 -0.277 1.00 89.75 158 ILE A N 1
ATOM 1247 C CA . ILE A 1 158 ? 4.567 -6.363 -1.690 1.00 89.75 158 ILE A CA 1
ATOM 1248 C C . ILE A 1 158 ? 5.225 -5.009 -1.971 1.00 89.75 158 ILE A C 1
ATOM 1250 O O . ILE A 1 158 ? 5.936 -4.861 -2.962 1.00 89.75 158 ILE A O 1
ATOM 1254 N N . ILE A 1 159 ? 5.038 -4.028 -1.080 1.00 86.38 159 ILE A N 1
ATOM 1255 C CA . ILE A 1 159 ? 5.711 -2.725 -1.189 1.00 86.38 159 ILE A CA 1
ATOM 1256 C C . ILE A 1 159 ? 7.228 -2.898 -1.128 1.00 86.38 159 ILE A C 1
ATOM 1258 O O . ILE A 1 159 ? 7.937 -2.283 -1.920 1.00 86.38 159 ILE A O 1
ATOM 1262 N N . ILE A 1 160 ? 7.725 -3.738 -0.215 1.00 88.75 160 ILE A N 1
ATOM 1263 C CA . ILE A 1 160 ? 9.162 -4.008 -0.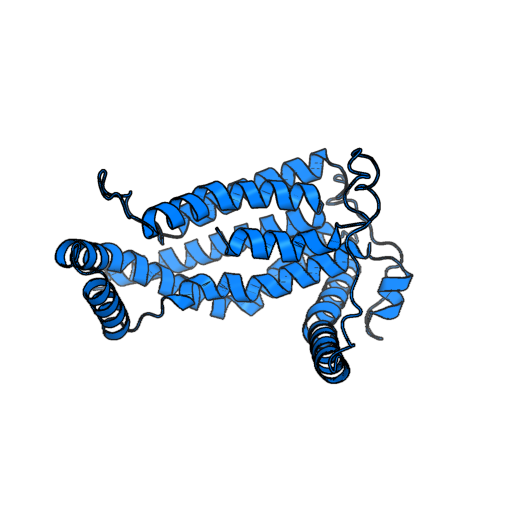090 1.00 88.75 160 ILE A CA 1
ATOM 1264 C C . ILE A 1 160 ? 9.693 -4.668 -1.370 1.00 88.75 160 ILE A C 1
ATOM 1266 O O . ILE A 1 160 ? 10.760 -4.283 -1.843 1.00 88.75 160 ILE A O 1
ATOM 1270 N N . ALA A 1 161 ? 8.943 -5.593 -1.974 1.00 91.00 161 ALA A N 1
ATOM 1271 C CA . ALA A 1 161 ? 9.339 -6.260 -3.214 1.00 91.00 161 ALA A CA 1
ATOM 1272 C C . ALA A 1 161 ? 9.422 -5.282 -4.385 1.00 91.00 161 ALA A C 1
ATOM 1274 O O . ALA A 1 161 ? 10.435 -5.248 -5.080 1.00 91.00 161 ALA A O 1
ATOM 1275 N N . LEU A 1 162 ? 8.408 -4.431 -4.558 1.00 88.69 162 LEU A N 1
ATOM 1276 C CA . LEU A 1 16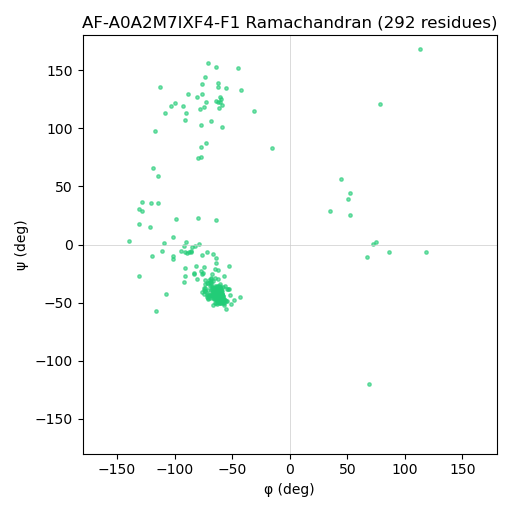2 ? 8.433 -3.388 -5.584 1.00 88.69 162 LEU A CA 1
ATOM 1277 C C . LEU A 1 162 ? 9.567 -2.397 -5.355 1.00 88.69 162 LEU A C 1
ATOM 1279 O O . LEU A 1 162 ? 10.277 -2.057 -6.295 1.00 88.69 162 LEU A O 1
ATOM 1283 N N . TYR A 1 163 ? 9.770 -1.960 -4.112 1.00 88.75 163 TYR A N 1
ATOM 1284 C CA . TYR A 1 163 ? 10.879 -1.074 -3.789 1.00 88.75 163 TYR A CA 1
ATOM 1285 C C . TYR A 1 163 ? 12.220 -1.697 -4.175 1.00 88.75 163 TYR A C 1
ATOM 1287 O O . TYR A 1 163 ? 13.000 -1.038 -4.852 1.00 88.75 163 TYR A O 1
ATOM 1295 N N . GLN A 1 164 ? 12.462 -2.961 -3.818 1.00 88.75 164 GLN A N 1
ATOM 1296 C CA . GLN A 1 164 ? 13.701 -3.656 -4.170 1.00 88.75 164 GLN A CA 1
ATOM 1297 C C . GLN A 1 164 ? 13.886 -3.761 -5.686 1.00 88.75 164 GLN A C 1
ATOM 1299 O O . GLN A 1 164 ? 14.963 -3.449 -6.186 1.00 88.75 164 GLN A O 1
ATOM 1304 N N . VAL A 1 165 ? 12.831 -4.121 -6.420 1.00 89.50 165 VAL A N 1
ATOM 1305 C CA . VAL A 1 165 ? 12.849 -4.196 -7.887 1.00 89.50 165 VAL A CA 1
ATOM 1306 C C . VAL A 1 165 ? 13.258 -2.857 -8.512 1.00 89.50 165 VAL A C 1
ATOM 1308 O O . VAL A 1 165 ? 14.141 -2.823 -9.368 1.00 89.50 165 VAL A O 1
ATOM 1311 N N . PHE A 1 166 ? 12.684 -1.741 -8.056 1.00 87.12 166 PHE A N 1
ATOM 1312 C CA . PHE A 1 166 ? 12.992 -0.420 -8.614 1.00 87.12 166 PHE A CA 1
ATOM 1313 C C . PHE A 1 166 ? 14.287 0.194 -8.079 1.00 87.12 166 PHE A C 1
ATOM 1315 O O . PHE A 1 166 ? 14.949 0.934 -8.805 1.00 87.12 166 PHE A O 1
ATOM 1322 N N . SER A 1 167 ? 14.693 -0.120 -6.846 1.00 84.38 167 SER A N 1
ATOM 1323 C CA . SER A 1 167 ? 15.946 0.382 -6.271 1.00 84.38 167 SER A CA 1
ATOM 1324 C C . SER A 1 167 ? 17.181 -0.186 -6.966 1.00 84.38 167 SER A C 1
ATOM 1326 O O . SER A 1 167 ? 18.215 0.470 -6.985 1.00 84.38 167 SER A O 1
ATOM 1328 N N . GLN A 1 168 ? 17.061 -1.372 -7.574 1.00 82.69 168 GLN A N 1
ATOM 1329 C CA . GLN A 1 168 ? 18.116 -1.981 -8.391 1.00 82.69 168 GLN A CA 1
ATOM 1330 C C . GLN A 1 168 ? 18.196 -1.369 -9.804 1.00 82.69 168 GLN A C 1
ATOM 1332 O O . GLN A 1 168 ? 19.018 -1.781 -10.615 1.00 82.69 168 GLN A O 1
ATOM 1337 N N . GLY A 1 169 ? 17.336 -0.392 -10.121 1.00 76.19 169 GLY A N 1
ATOM 1338 C CA . GLY A 1 169 ? 17.393 0.386 -11.361 1.00 76.19 169 GLY A CA 1
ATOM 1339 C C . GLY A 1 169 ? 16.918 -0.348 -12.614 1.00 76.19 169 GLY A C 1
ATOM 1340 O O . GLY A 1 169 ? 16.957 0.241 -13.688 1.00 76.19 169 GLY A O 1
ATOM 1341 N N . LEU A 1 170 ? 16.456 -1.598 -12.482 1.00 86.00 170 LEU A N 1
ATOM 1342 C CA . LEU A 1 170 ? 16.057 -2.453 -13.602 1.00 86.00 170 LEU A CA 1
ATOM 1343 C C . LEU A 1 170 ? 17.128 -2.534 -14.708 1.00 86.00 170 LEU A C 1
ATOM 1345 O O . LEU A 1 170 ? 16.809 -2.503 -15.896 1.00 86.00 170 LEU A O 1
ATOM 1349 N N . THR A 1 171 ? 18.402 -2.598 -14.315 1.00 87.12 171 THR A N 1
ATOM 1350 C CA . THR A 1 171 ? 19.517 -2.665 -15.265 1.00 87.12 171 THR A CA 1
ATOM 1351 C C . THR A 1 171 ? 19.468 -3.957 -16.090 1.00 87.12 171 THR A C 1
ATOM 1353 O O . THR A 1 171 ? 18.970 -4.974 -15.594 1.00 87.12 171 THR A O 1
ATOM 1356 N N . PRO A 1 172 ? 20.019 -3.969 -17.319 1.00 86.94 172 PRO A N 1
ATOM 1357 C CA . PRO A 1 172 ? 20.058 -5.174 -18.148 1.00 86.94 172 PRO A CA 1
ATOM 1358 C C . PRO A 1 172 ? 20.663 -6.388 -17.428 1.00 86.94 172 PRO A C 1
ATOM 1360 O O . PRO A 1 172 ? 20.123 -7.488 -17.542 1.00 86.94 172 PRO A O 1
ATOM 1363 N N . ASP A 1 173 ? 21.707 -6.178 -16.619 1.00 88.12 173 ASP A N 1
ATOM 1364 C CA . ASP A 1 173 ? 22.350 -7.226 -15.816 1.00 88.12 173 ASP A CA 1
ATOM 1365 C C . ASP A 1 173 ? 21.422 -7.777 -14.726 1.00 88.12 173 ASP A C 1
ATOM 1367 O O . ASP A 1 173 ? 21.304 -8.992 -14.545 1.00 88.12 173 ASP A O 1
ATOM 1371 N N . PHE A 1 174 ? 20.721 -6.890 -14.008 1.00 89.88 174 PHE A N 1
ATOM 1372 C CA . PHE A 1 174 ? 19.763 -7.291 -12.980 1.00 89.88 174 PHE A CA 1
ATOM 1373 C C . PHE A 1 174 ? 18.600 -8.084 -13.583 1.00 89.88 174 PHE A C 1
ATOM 1375 O O . PHE A 1 174 ? 18.176 -9.089 -13.010 1.00 89.88 174 PHE A O 1
ATOM 1382 N N . LEU A 1 175 ? 18.099 -7.662 -14.745 1.00 91.50 175 LEU A N 1
ATOM 1383 C CA . LEU A 1 175 ? 17.049 -8.376 -15.465 1.00 91.50 175 LEU A CA 1
ATOM 1384 C C . LEU A 1 175 ? 17.550 -9.745 -15.934 1.00 91.50 175 LEU A C 1
ATOM 1386 O O . LEU A 1 175 ? 16.926 -10.756 -15.621 1.00 91.50 175 LEU A O 1
ATOM 1390 N N . ALA A 1 176 ? 18.707 -9.811 -16.593 1.00 88.50 176 ALA A N 1
ATOM 1391 C CA . ALA A 1 176 ? 19.274 -11.068 -17.082 1.00 88.50 176 ALA A CA 1
ATOM 1392 C C . ALA A 1 176 ? 19.463 -12.113 -15.967 1.00 88.50 176 ALA A C 1
ATOM 1394 O O . ALA A 1 176 ? 19.238 -13.299 -16.197 1.00 88.50 176 ALA A O 1
ATOM 1395 N N . ALA A 1 177 ? 19.813 -11.680 -14.752 1.00 90.19 177 ALA A N 1
ATOM 1396 C CA . ALA A 1 177 ? 20.001 -12.572 -13.610 1.00 90.19 177 ALA A CA 1
ATOM 1397 C C . ALA A 1 177 ? 18.693 -13.064 -12.955 1.00 90.19 177 ALA A C 1
ATOM 1399 O O . ALA A 1 177 ? 18.711 -14.085 -12.268 1.00 90.19 177 ALA A O 1
ATOM 1400 N N . ASN A 1 178 ? 17.573 -12.348 -13.114 1.00 92.25 178 ASN A N 1
ATOM 1401 C CA . ASN A 1 178 ? 16.343 -12.597 -12.344 1.00 92.25 178 ASN A CA 1
ATOM 1402 C C . ASN A 1 178 ? 15.118 -12.957 -13.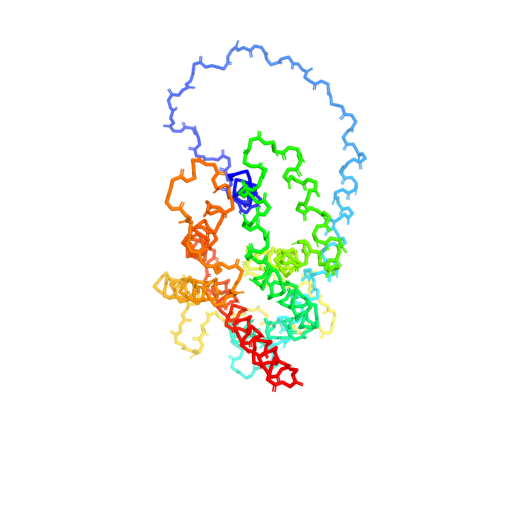199 1.00 92.25 178 ASN A C 1
ATOM 1404 O O . ASN A 1 178 ? 14.087 -13.375 -12.657 1.00 92.25 178 ASN A O 1
ATOM 1408 N N . LEU A 1 179 ? 15.201 -12.824 -14.521 1.00 94.12 179 LEU A N 1
ATOM 1409 C CA . LEU A 1 179 ? 14.137 -13.236 -15.427 1.00 94.12 179 LEU A CA 1
ATOM 1410 C C . LEU A 1 179 ? 14.058 -14.762 -15.553 1.00 94.12 179 LEU A C 1
ATOM 1412 O O . LEU A 1 179 ? 15.059 -15.475 -15.531 1.00 94.12 179 LEU A O 1
ATOM 1416 N N . TYR A 1 180 ? 12.837 -15.269 -15.682 1.00 93.81 180 TYR A N 1
ATOM 1417 C CA . TYR A 1 180 ? 12.594 -16.650 -16.066 1.00 93.81 180 TYR A CA 1
ATOM 1418 C C . TYR A 1 180 ? 12.941 -16.861 -17.538 1.00 93.81 180 TYR A C 1
ATOM 1420 O O . TYR A 1 180 ? 12.872 -15.937 -18.344 1.00 93.81 180 TYR A O 1
ATOM 1428 N N . SER A 1 181 ? 13.236 -18.108 -17.903 1.00 92.06 181 SER A N 1
ATOM 1429 C CA . SER A 1 181 ? 13.593 -18.492 -19.275 1.00 92.06 181 SER A CA 1
ATOM 1430 C C . SER A 1 181 ? 12.532 -18.133 -20.321 1.00 92.06 181 SER A C 1
ATOM 1432 O O . SER A 1 181 ? 12.866 -17.923 -21.482 1.00 92.06 181 SER A O 1
ATOM 1434 N N . PHE A 1 182 ? 11.262 -18.054 -19.921 1.00 92.50 182 PHE A N 1
ATOM 1435 C CA . PHE A 1 182 ? 10.143 -17.698 -20.795 1.00 92.50 182 PHE A CA 1
ATOM 1436 C C . PHE A 1 182 ? 9.838 -16.193 -20.837 1.00 92.50 182 PHE A C 1
ATOM 1438 O O . PHE A 1 182 ? 8.976 -15.778 -21.610 1.00 92.50 182 PHE A O 1
ATOM 1445 N N . THR A 1 183 ? 10.491 -15.371 -20.010 1.00 92.75 183 THR A N 1
ATOM 1446 C CA . THR A 1 183 ? 10.238 -13.927 -19.967 1.00 92.75 183 THR A CA 1
ATOM 1447 C C . THR A 1 183 ? 11.203 -13.201 -20.905 1.00 92.75 183 THR A C 1
ATOM 1449 O O . THR A 1 183 ? 12.413 -13.258 -20.680 1.00 92.75 183 THR A O 1
ATOM 1452 N N . PRO A 1 184 ? 10.714 -12.485 -21.936 1.00 90.62 184 PRO A N 1
ATOM 1453 C CA . PRO A 1 184 ? 11.585 -11.740 -22.839 1.00 90.62 184 PRO A CA 1
ATOM 1454 C C . PRO A 1 184 ? 12.351 -10.647 -22.091 1.00 90.62 184 PRO A C 1
ATOM 1456 O O . PRO A 1 184 ? 11.758 -9.904 -21.308 1.00 90.62 184 PRO A O 1
ATOM 1459 N N . ASN A 1 185 ? 13.653 -10.516 -22.357 1.00 90.38 185 ASN A N 1
ATOM 1460 C CA . ASN A 1 185 ? 14.448 -9.419 -21.813 1.00 90.38 185 ASN A CA 1
ATOM 1461 C C . ASN A 1 185 ? 14.178 -8.135 -22.625 1.00 90.38 185 ASN A C 1
ATOM 1463 O O . ASN A 1 185 ? 14.488 -8.109 -23.818 1.00 90.38 185 ASN A O 1
ATOM 1467 N N . PRO A 1 186 ? 13.610 -7.075 -22.018 1.00 88.88 186 PRO A N 1
ATOM 1468 C CA . PRO A 1 186 ? 13.311 -5.835 -22.726 1.00 88.88 186 PRO A CA 1
ATOM 1469 C C . PRO A 1 186 ? 14.552 -4.961 -22.977 1.00 88.88 186 PRO A C 1
ATOM 1471 O O . PRO A 1 186 ? 14.443 -3.978 -23.705 1.00 88.88 186 PRO A O 1
ATOM 1474 N N . GLY A 1 187 ? 15.708 -5.288 -22.388 1.00 88.31 187 GLY A N 1
ATOM 1475 C CA . GLY A 1 187 ? 16.873 -4.408 -22.370 1.00 88.31 187 GLY A CA 1
ATOM 1476 C C . GLY A 1 187 ? 16.598 -3.189 -21.493 1.00 88.31 187 GLY A C 1
ATOM 1477 O O . GLY A 1 187 ? 16.304 -3.326 -20.306 1.00 88.31 187 GLY A O 1
ATOM 1478 N N . GLU A 1 188 ? 16.671 -1.997 -22.076 1.00 87.12 188 GLU A N 1
ATOM 1479 C CA . GLU A 1 188 ? 16.327 -0.759 -21.379 1.00 87.12 188 GLU A CA 1
ATOM 1480 C C . GLU A 1 188 ? 14.811 -0.539 -21.363 1.00 87.12 188 GLU A C 1
ATOM 1482 O O . GLU A 1 188 ? 14.144 -0.532 -22.398 1.00 87.12 188 GLU A O 1
ATOM 1487 N N . MET A 1 189 ? 14.253 -0.327 -20.171 1.00 88.50 189 MET A N 1
ATOM 1488 C CA . MET A 1 189 ? 12.832 -0.028 -20.025 1.00 88.50 189 MET A CA 1
ATOM 1489 C C . MET A 1 189 ? 12.565 1.472 -20.124 1.00 88.50 189 MET A C 1
ATOM 1491 O O . MET A 1 189 ? 13.162 2.273 -19.409 1.00 88.50 189 MET A O 1
ATOM 1495 N N . ASN A 1 190 ? 11.602 1.839 -20.968 1.00 89.56 190 ASN A N 1
ATOM 1496 C CA . ASN A 1 190 ? 11.103 3.201 -21.119 1.00 89.56 190 ASN A CA 1
ATOM 1497 C C . ASN A 1 190 ? 10.477 3.715 -19.811 1.00 89.56 190 ASN A C 1
ATOM 1499 O O . ASN A 1 190 ? 9.522 3.145 -19.281 1.00 89.56 190 ASN A O 1
ATOM 1503 N N . GLN A 1 191 ? 11.006 4.836 -19.330 1.00 89.31 191 GLN A N 1
ATOM 1504 C CA . GLN A 1 191 ? 10.627 5.487 -18.074 1.00 89.31 191 GLN A CA 1
ATOM 1505 C C . GLN A 1 191 ? 9.703 6.696 -18.288 1.00 89.31 191 GLN A C 1
ATOM 1507 O O . GLN A 1 191 ? 9.428 7.442 -17.344 1.00 89.31 191 GLN A O 1
ATOM 1512 N N . ILE A 1 192 ? 9.260 6.930 -19.525 1.00 92.88 192 ILE A N 1
ATOM 1513 C CA . ILE A 1 192 ? 8.326 7.991 -19.884 1.00 92.88 192 ILE A CA 1
ATOM 1514 C C . ILE A 1 192 ? 6.904 7.443 -19.797 1.00 92.88 192 ILE A C 1
ATOM 1516 O O . ILE A 1 192 ? 6.456 6.679 -20.647 1.00 92.88 192 ILE A O 1
ATOM 1520 N N . PHE A 1 193 ? 6.196 7.875 -18.764 1.00 94.44 193 PHE A N 1
ATOM 1521 C CA . PHE A 1 193 ? 4.799 7.569 -18.523 1.00 94.44 193 PHE A CA 1
ATOM 1522 C C . PHE A 1 193 ? 3.876 8.383 -19.434 1.00 94.44 193 PHE A C 1
ATOM 1524 O O . PHE A 1 193 ? 3.986 9.608 -19.540 1.00 94.44 193 PHE A O 1
ATOM 1531 N N . LEU A 1 194 ? 2.956 7.683 -20.091 1.00 93.06 194 LEU A N 1
ATOM 1532 C CA . LEU A 1 194 ? 2.008 8.168 -21.093 1.00 93.06 194 LEU A CA 1
ATOM 1533 C C . LEU A 1 194 ? 2.669 8.949 -22.237 1.00 93.06 194 LEU A C 1
ATOM 1535 O O . LEU A 1 194 ? 2.046 9.819 -22.838 1.00 93.06 194 LEU A O 1
ATOM 1539 N N . GLY A 1 195 ? 3.949 8.683 -22.512 1.00 89.75 195 GLY A N 1
ATOM 1540 C CA . GLY A 1 195 ? 4.720 9.390 -23.537 1.00 89.75 195 GLY A CA 1
ATOM 1541 C C . GLY A 1 195 ? 5.103 10.836 -23.193 1.00 89.75 195 GLY A C 1
ATOM 1542 O O . GLY A 1 195 ? 5.773 11.475 -23.997 1.00 89.75 195 GLY A O 1
ATOM 1543 N N . VAL A 1 196 ? 4.737 11.354 -22.012 1.00 92.19 196 VAL A N 1
ATOM 1544 C CA . VAL A 1 196 ? 4.961 12.771 -21.651 1.00 92.19 196 VAL A CA 1
ATOM 1545 C C . VAL A 1 196 ? 5.602 12.986 -20.277 1.00 92.19 196 VAL A C 1
ATOM 1547 O O . VAL A 1 196 ? 6.287 13.985 -20.068 1.00 92.19 196 VAL A O 1
ATOM 1550 N N . PHE A 1 197 ? 5.425 12.068 -19.325 1.00 94.19 197 PHE A N 1
ATOM 1551 C CA . PHE A 1 197 ? 5.867 12.254 -17.943 1.00 94.19 197 PHE A CA 1
ATOM 1552 C C . PHE A 1 197 ? 7.066 11.370 -17.603 1.00 94.19 197 PHE A C 1
ATOM 1554 O O . PHE A 1 197 ? 6.941 10.158 -17.490 1.00 94.19 197 PHE A O 1
ATOM 1561 N N . ASN A 1 198 ? 8.235 11.957 -17.349 1.00 93.44 198 ASN A N 1
ATOM 1562 C CA . ASN A 1 198 ? 9.367 11.183 -16.836 1.00 93.44 198 ASN A CA 1
ATOM 1563 C C . ASN A 1 198 ? 9.135 10.795 -15.362 1.00 93.44 198 ASN A C 1
ATOM 1565 O O . ASN A 1 198 ? 8.980 11.661 -14.497 1.00 93.44 198 ASN A O 1
ATOM 1569 N N . LEU A 1 199 ? 9.171 9.493 -15.066 1.00 91.81 199 LEU A N 1
ATOM 1570 C CA . LEU A 1 199 ? 8.900 8.928 -13.739 1.00 91.81 199 LEU A CA 1
ATOM 1571 C C . LEU A 1 199 ? 9.910 9.338 -12.645 1.00 91.81 199 LEU A C 1
ATOM 1573 O O . LEU A 1 199 ? 9.616 9.194 -11.456 1.00 91.81 199 LEU A O 1
ATOM 1577 N N . TYR A 1 200 ? 11.074 9.873 -13.017 1.00 90.31 200 TYR A N 1
ATOM 1578 C CA . TYR A 1 200 ? 12.120 10.350 -12.104 1.00 90.31 200 TYR A CA 1
ATOM 1579 C C . TYR A 1 200 ? 12.124 11.874 -11.938 1.00 90.31 200 TYR A C 1
ATOM 1581 O O . TYR A 1 200 ? 12.756 12.396 -11.013 1.00 90.31 200 TYR A O 1
ATOM 1589 N N . ASN A 1 201 ? 11.400 12.603 -12.794 1.00 94.00 201 ASN A N 1
ATOM 1590 C CA . ASN A 1 201 ? 11.304 14.053 -12.708 1.00 94.00 201 ASN A CA 1
ATOM 1591 C C . ASN A 1 201 ? 10.614 14.475 -11.401 1.00 94.00 201 ASN A C 1
ATOM 1593 O O . ASN A 1 201 ? 9.480 14.086 -11.128 1.00 94.00 201 ASN A O 1
ATOM 1597 N N . LYS A 1 202 ? 11.281 15.311 -10.596 1.00 94.19 202 LYS A N 1
ATOM 1598 C CA . LYS A 1 202 ? 10.805 15.672 -9.250 1.00 94.19 202 LYS A CA 1
ATOM 1599 C C . LYS A 1 202 ? 9.461 16.399 -9.234 1.00 94.19 202 LYS A C 1
ATOM 1601 O O . LYS A 1 202 ? 8.709 16.197 -8.284 1.00 94.19 202 LYS A O 1
ATOM 1606 N N . THR A 1 203 ? 9.124 17.161 -10.272 1.00 95.44 203 THR A N 1
ATOM 1607 C CA . THR A 1 203 ? 7.809 17.805 -10.399 1.00 95.44 203 THR A CA 1
ATOM 1608 C C . THR A 1 203 ? 6.712 16.759 -10.562 1.00 95.44 203 THR A C 1
ATOM 1610 O O . THR A 1 203 ? 5.716 16.794 -9.841 1.00 95.44 203 THR A O 1
ATOM 1613 N N . PHE A 1 204 ? 6.924 15.775 -11.442 1.00 95.62 204 PHE A N 1
ATOM 1614 C CA . PHE A 1 204 ? 5.993 14.659 -11.604 1.00 95.62 204 PHE A CA 1
ATOM 1615 C C . PHE A 1 204 ? 5.886 13.819 -10.323 1.00 95.62 204 PHE A C 1
ATOM 1617 O O . PHE A 1 204 ? 4.780 13.548 -9.857 1.00 95.62 204 PHE A O 1
ATOM 1624 N N . VAL A 1 205 ? 7.018 13.463 -9.701 1.00 95.44 205 VAL A N 1
ATOM 1625 C CA . VAL A 1 205 ? 7.014 12.692 -8.446 1.00 95.44 205 VAL A CA 1
ATOM 1626 C C . VAL A 1 205 ? 6.246 13.429 -7.345 1.00 95.44 205 VAL A C 1
ATOM 1628 O O . VAL A 1 205 ? 5.452 12.805 -6.645 1.00 95.44 205 VAL A O 1
ATOM 1631 N N . LEU A 1 206 ? 6.438 14.743 -7.194 1.00 96.50 206 LEU A N 1
ATOM 1632 C CA . LEU A 1 206 ? 5.708 15.543 -6.210 1.00 96.50 206 LEU A CA 1
ATOM 1633 C C . LEU A 1 206 ? 4.201 15.564 -6.497 1.00 96.50 206 LEU A C 1
ATOM 1635 O O . LEU A 1 206 ? 3.409 15.381 -5.572 1.00 96.50 206 LEU A O 1
ATOM 1639 N N . ALA A 1 207 ? 3.800 15.735 -7.759 1.00 96.75 207 ALA A N 1
ATOM 1640 C CA . ALA A 1 207 ? 2.393 15.711 -8.152 1.00 96.75 207 ALA A CA 1
ATOM 1641 C C . ALA A 1 207 ? 1.736 14.368 -7.797 1.00 96.75 207 ALA A C 1
ATOM 1643 O O . ALA A 1 207 ? 0.690 14.335 -7.146 1.00 96.75 207 ALA A O 1
ATOM 1644 N N . VAL A 1 208 ? 2.382 13.250 -8.134 1.00 96.38 208 VAL A N 1
ATOM 1645 C CA . VAL A 1 208 ? 1.876 11.912 -7.798 1.00 96.38 208 VAL A CA 1
ATOM 1646 C C . VAL A 1 208 ? 1.890 11.663 -6.285 1.00 96.38 208 VAL A C 1
ATOM 1648 O O . VAL A 1 208 ? 0.944 11.077 -5.764 1.00 96.38 208 VAL A O 1
ATOM 1651 N N . ALA A 1 209 ? 2.902 12.140 -5.554 1.00 96.06 209 ALA A N 1
ATOM 1652 C CA . ALA A 1 209 ? 2.964 12.040 -4.094 1.00 96.06 209 ALA A CA 1
ATOM 1653 C C . ALA A 1 209 ? 1.800 12.775 -3.413 1.00 96.06 209 ALA A C 1
ATOM 1655 O O . ALA A 1 209 ? 1.188 12.242 -2.484 1.00 96.06 209 ALA A O 1
ATOM 1656 N N . LEU A 1 210 ? 1.466 13.977 -3.893 1.00 97.06 210 LEU A N 1
ATOM 1657 C CA . LEU A 1 210 ? 0.317 14.749 -3.423 1.00 97.06 210 LEU A CA 1
ATOM 1658 C C . LEU A 1 210 ? -0.991 14.009 -3.706 1.00 97.06 210 LEU A C 1
ATOM 1660 O O . LEU A 1 210 ? -1.805 13.849 -2.799 1.00 97.06 210 LEU A O 1
ATOM 1664 N N . LEU A 1 211 ? -1.171 13.498 -4.926 1.00 97.00 211 LEU A N 1
ATOM 1665 C CA . LEU A 1 211 ? -2.357 12.721 -5.292 1.00 97.00 211 LEU A CA 1
ATOM 1666 C C . LEU A 1 211 ? -2.493 11.452 -4.443 1.00 97.00 211 LEU A C 1
ATOM 1668 O O . LEU A 1 211 ? -3.580 11.165 -3.947 1.00 97.00 211 LEU A O 1
ATOM 1672 N N . ALA A 1 212 ? -1.401 10.715 -4.223 1.00 95.62 212 ALA A N 1
ATOM 1673 C CA . ALA A 1 212 ? -1.395 9.517 -3.388 1.00 95.62 212 ALA A CA 1
ATOM 1674 C C . ALA A 1 212 ? -1.740 9.843 -1.926 1.00 95.62 212 ALA A C 1
ATOM 1676 O O . ALA A 1 212 ? -2.571 9.164 -1.321 1.00 95.62 212 ALA A O 1
ATOM 1677 N N . GLY A 1 213 ? -1.155 10.910 -1.372 1.00 94.94 213 GLY A N 1
ATOM 1678 C CA . GLY A 1 213 ? -1.464 11.400 -0.029 1.00 94.94 213 GLY A CA 1
ATOM 1679 C C . GLY A 1 213 ? -2.929 11.824 0.112 1.00 94.94 213 GLY A C 1
ATOM 1680 O O . GLY A 1 213 ? -3.599 11.403 1.053 1.00 94.94 213 GLY A O 1
ATOM 1681 N N . LEU A 1 214 ? -3.463 12.587 -0.845 1.00 95.75 214 LEU A N 1
ATOM 1682 C CA . LEU A 1 214 ? -4.868 13.010 -0.861 1.00 95.75 214 LEU A CA 1
ATOM 1683 C C . LEU A 1 214 ? -5.825 11.820 -0.985 1.00 95.75 214 LEU A C 1
ATOM 1685 O O . LEU A 1 214 ? -6.789 11.726 -0.223 1.00 95.75 214 LEU A O 1
ATOM 1689 N N . ALA A 1 215 ? -5.540 10.882 -1.889 1.00 94.62 215 ALA A N 1
ATOM 1690 C CA . ALA A 1 215 ? -6.322 9.659 -2.039 1.00 94.62 215 ALA A CA 1
ATOM 1691 C C . ALA A 1 215 ? -6.322 8.841 -0.742 1.00 94.62 215 ALA A C 1
ATOM 1693 O O . ALA A 1 215 ? -7.359 8.318 -0.335 1.00 94.62 215 ALA A O 1
ATOM 1694 N N . GLN A 1 216 ? -5.184 8.770 -0.049 1.00 93.00 216 GLN A N 1
ATOM 1695 C CA . GLN A 1 216 ? -5.070 8.030 1.203 1.00 93.00 216 GLN A CA 1
ATOM 1696 C C . GLN A 1 216 ? -5.761 8.730 2.372 1.00 93.00 216 GLN A C 1
ATOM 1698 O O . GLN A 1 216 ? -6.385 8.073 3.203 1.00 93.00 216 GLN A O 1
ATOM 1703 N N . PHE A 1 217 ? -5.691 10.059 2.434 1.00 92.81 217 PHE A N 1
ATOM 1704 C CA . PHE A 1 217 ? -6.474 10.841 3.384 1.00 92.81 217 PHE A CA 1
ATOM 1705 C C . PHE A 1 217 ? -7.971 10.587 3.185 1.00 92.81 217 PHE A C 1
ATOM 1707 O O . PHE A 1 217 ? -8.698 10.313 4.144 1.00 92.81 217 PHE A O 1
ATOM 1714 N N . TRP A 1 218 ? -8.426 10.618 1.931 1.00 91.50 218 TRP A N 1
ATOM 1715 C CA . TRP A 1 218 ? -9.813 10.340 1.591 1.00 91.50 218 TRP A CA 1
ATOM 1716 C C . TRP A 1 218 ? -10.214 8.914 1.980 1.00 91.50 218 TRP A C 1
ATOM 1718 O O . TRP A 1 218 ? -11.209 8.742 2.682 1.00 91.50 218 TRP A O 1
ATOM 1728 N N . GLN A 1 219 ? -9.387 7.920 1.646 1.00 89.31 219 GLN A N 1
ATOM 1729 C CA . GLN A 1 219 ? -9.567 6.528 2.054 1.00 89.31 219 GLN A CA 1
ATOM 1730 C C . GLN A 1 219 ? -9.696 6.377 3.577 1.00 89.31 219 GLN A C 1
ATOM 1732 O O . GLN A 1 219 ? -10.609 5.711 4.073 1.00 89.31 219 GLN A O 1
ATOM 1737 N N . ALA A 1 220 ? -8.792 6.988 4.346 1.00 87.06 220 ALA A N 1
ATOM 1738 C CA . ALA A 1 220 ? -8.817 6.919 5.804 1.00 87.06 220 ALA A CA 1
ATOM 1739 C C . ALA A 1 220 ? -10.113 7.525 6.364 1.00 87.06 220 ALA A C 1
ATOM 1741 O O . ALA A 1 220 ? -10.743 6.937 7.247 1.00 87.06 220 ALA A O 1
ATOM 1742 N N . LYS A 1 221 ? -10.563 8.651 5.796 1.00 84.50 221 LYS A N 1
ATOM 1743 C CA . LYS A 1 221 ? -11.817 9.313 6.173 1.00 84.50 221 LYS A CA 1
ATOM 1744 C C . LYS A 1 221 ? -13.049 8.451 5.869 1.00 84.50 221 LYS A C 1
ATOM 1746 O O . LYS A 1 221 ? -13.973 8.409 6.678 1.00 84.50 221 LYS A O 1
ATOM 1751 N N . THR A 1 222 ? -13.072 7.738 4.743 1.00 79.06 222 THR A N 1
ATOM 1752 C CA . THR A 1 222 ? -14.217 6.908 4.320 1.00 79.06 222 THR A CA 1
ATOM 1753 C C . THR A 1 222 ? -14.281 5.535 4.982 1.00 79.06 222 THR A C 1
ATOM 1755 O O . THR A 1 222 ? -15.346 4.916 5.003 1.00 79.06 222 THR A O 1
ATOM 1758 N N . SER A 1 223 ? -13.176 5.052 5.555 1.00 74.50 223 SER A N 1
ATOM 1759 C CA . SER A 1 223 ? -13.070 3.693 6.109 1.00 74.50 223 SER A CA 1
ATOM 1760 C C . SER A 1 223 ? -14.004 3.425 7.300 1.00 74.50 223 SER A C 1
ATOM 1762 O O . SER A 1 223 ? -14.172 2.276 7.700 1.00 74.50 223 SER A O 1
ATOM 1764 N N . GLY A 1 224 ? -14.636 4.447 7.891 1.00 60.94 224 GLY A N 1
ATOM 1765 C CA . GLY A 1 224 ? -15.656 4.290 8.938 1.00 60.94 224 GLY A CA 1
ATOM 1766 C C . GLY A 1 224 ? -15.150 3.726 10.274 1.00 60.94 224 GLY A C 1
ATOM 1767 O O . GLY A 1 224 ? -15.857 3.836 11.267 1.00 60.94 224 GLY A O 1
ATOM 1768 N N . PHE A 1 225 ? -13.914 3.216 10.336 1.00 53.97 225 PHE A N 1
ATOM 1769 C CA . PHE A 1 225 ? -13.184 2.833 11.556 1.00 53.97 225 PHE A CA 1
ATOM 1770 C C . PHE A 1 225 ? -13.135 3.977 12.594 1.00 53.97 225 PHE A C 1
ATOM 1772 O O . PHE A 1 225 ? -12.921 3.754 13.780 1.00 53.97 225 PHE A O 1
ATOM 1779 N N . PHE A 1 226 ? -13.385 5.203 12.138 1.00 53.75 226 PHE A N 1
ATOM 1780 C CA . PHE A 1 226 ? -13.122 6.465 12.815 1.00 53.75 226 PHE A CA 1
ATOM 1781 C C . PHE A 1 226 ? -14.400 7.303 13.023 1.00 53.75 226 PHE A C 1
ATOM 1783 O O . PHE A 1 226 ? -14.379 8.527 12.902 1.00 53.75 226 PHE A O 1
ATOM 1790 N N . GLY A 1 227 ? -15.530 6.641 13.294 1.00 41.69 227 GLY A N 1
ATOM 1791 C CA . GLY A 1 227 ? -16.807 7.283 13.615 1.00 41.69 227 GLY A CA 1
ATOM 1792 C C . GLY A 1 227 ? -16.850 7.878 15.029 1.00 41.69 227 GLY A C 1
ATOM 1793 O O . GLY A 1 227 ? -16.799 7.145 16.013 1.00 41.69 227 GLY A O 1
ATOM 1794 N N . ASN A 1 228 ? -17.041 9.201 15.073 1.00 40.50 228 ASN A N 1
ATOM 1795 C CA . ASN A 1 228 ? -17.198 10.132 16.201 1.00 40.50 228 ASN A CA 1
ATOM 1796 C C . ASN A 1 228 ? -15.923 10.549 16.945 1.00 40.50 228 ASN A C 1
ATOM 1798 O O . ASN A 1 228 ? -15.214 9.739 17.535 1.00 40.50 228 ASN A O 1
ATOM 1802 N N . ALA A 1 229 ? -15.715 11.870 16.921 1.00 42.69 229 ALA A N 1
ATOM 1803 C CA . ALA A 1 229 ? -14.660 12.631 17.572 1.00 42.69 229 ALA A CA 1
ATOM 1804 C C . ALA A 1 229 ? -14.411 12.202 19.033 1.00 42.69 229 ALA A C 1
ATOM 1806 O O . ALA A 1 229 ? -15.343 11.741 19.705 1.00 42.69 229 ALA A O 1
ATOM 1807 N N . PRO A 1 230 ? -13.170 12.379 19.531 1.00 44.12 230 PRO A N 1
ATOM 1808 C CA . PRO A 1 230 ? -12.873 12.194 20.942 1.00 44.12 230 PRO A CA 1
ATOM 1809 C C . PRO A 1 230 ? -13.804 13.073 21.773 1.00 44.12 230 PRO A C 1
ATOM 1811 O O . PRO A 1 230 ? -14.002 14.247 21.453 1.00 44.12 230 PRO A O 1
ATOM 1814 N N . THR A 1 231 ? -14.363 12.508 22.836 1.00 42.28 231 THR A N 1
ATOM 1815 C CA . THR A 1 231 ? -15.101 13.271 23.839 1.00 42.28 231 THR A CA 1
ATOM 1816 C C . THR A 1 231 ? -14.123 14.285 24.454 1.00 42.28 231 THR A C 1
ATOM 1818 O O . THR A 1 231 ? -13.064 13.871 24.943 1.00 42.28 231 THR A O 1
ATOM 1821 N N . PRO A 1 232 ? -14.395 15.603 24.412 1.00 34.69 232 PRO A N 1
ATOM 1822 C CA . PRO A 1 232 ? -13.503 16.592 25.011 1.00 34.69 232 PRO A CA 1
ATOM 1823 C C . PRO A 1 232 ? -13.352 16.300 26.513 1.00 34.69 232 PRO A C 1
ATOM 1825 O O . PRO A 1 232 ? -14.346 16.269 27.230 1.00 34.69 232 PRO A O 1
ATOM 1828 N N . GLY A 1 233 ? -12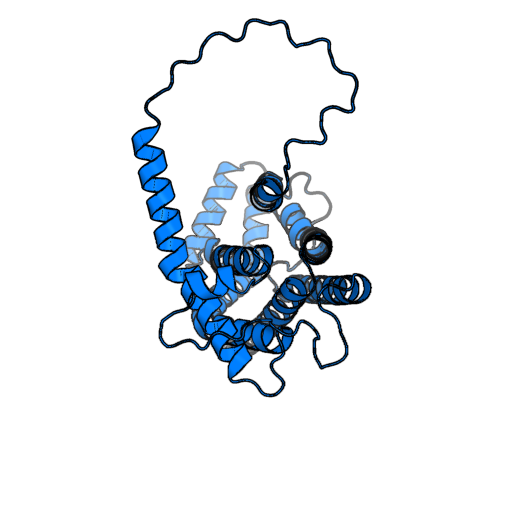.126 16.039 26.986 1.00 50.00 233 GLY A N 1
ATOM 1829 C CA . GLY A 1 233 ? -11.828 15.854 28.418 1.00 50.00 233 GLY A CA 1
ATOM 1830 C C . GLY A 1 233 ? -11.274 14.485 28.846 1.00 50.00 233 GLY A C 1
ATOM 1831 O O . GLY A 1 233 ? -10.839 14.348 29.989 1.00 50.00 233 GLY A O 1
ATOM 1832 N N . SER A 1 234 ? -11.204 13.482 27.963 1.00 50.50 234 SER A N 1
ATOM 1833 C CA . SER A 1 234 ? -10.487 12.226 28.249 1.00 50.50 234 SER A CA 1
ATOM 1834 C C . SER A 1 234 ? -8.973 12.428 28.107 1.00 50.50 234 SER A C 1
ATOM 1836 O O . SER A 1 234 ? -8.437 12.466 27.000 1.00 50.50 234 SER A O 1
ATOM 1838 N N . LYS A 1 235 ? -8.249 12.558 29.225 1.00 48.91 235 LYS A N 1
ATOM 1839 C CA . LYS A 1 235 ? -6.783 12.747 29.219 1.00 48.91 235 LYS A CA 1
ATOM 1840 C C . LYS A 1 235 ? -5.995 11.526 28.699 1.00 48.91 235 LYS A C 1
ATOM 1842 O O . LYS A 1 235 ? -4.804 11.660 28.460 1.00 48.91 235 LYS A O 1
ATOM 1847 N N . ASN A 1 236 ? -6.642 10.374 28.463 1.00 54.12 236 ASN A N 1
ATOM 1848 C CA . ASN A 1 236 ? -5.981 9.100 28.128 1.00 54.12 236 ASN A CA 1
ATOM 1849 C C . ASN A 1 236 ? -6.564 8.371 26.896 1.00 54.12 236 ASN A C 1
ATOM 1851 O O . ASN A 1 236 ? -6.502 7.140 26.820 1.00 54.12 236 ASN A O 1
ATOM 1855 N N . ASP A 1 237 ? -7.108 9.088 25.909 1.00 62.97 237 ASP A N 1
ATOM 1856 C CA . ASP A 1 237 ? -7.647 8.467 24.687 1.00 62.97 237 ASP A CA 1
ATOM 1857 C C . ASP A 1 237 ? -6.543 8.051 23.701 1.00 62.97 237 ASP A C 1
ATOM 1859 O O . ASP A 1 237 ? -6.335 8.652 22.644 1.00 62.97 237 ASP A O 1
ATOM 1863 N N . PHE A 1 238 ? -5.861 6.948 24.022 1.00 66.38 238 PHE A N 1
ATOM 1864 C CA . PHE A 1 238 ? -4.928 6.271 23.117 1.00 66.38 238 PHE A CA 1
ATOM 1865 C C . PHE A 1 238 ? -5.581 5.946 21.761 1.00 66.38 238 PHE A C 1
ATOM 1867 O O . PHE A 1 238 ? -4.962 6.131 20.715 1.00 66.38 238 PHE A O 1
ATOM 1874 N N . ALA A 1 239 ? -6.856 5.541 21.763 1.00 67.69 239 ALA A N 1
ATOM 1875 C CA . ALA A 1 239 ? -7.615 5.258 20.545 1.00 67.69 239 ALA A CA 1
ATOM 1876 C C . ALA A 1 239 ? -7.844 6.515 19.682 1.00 67.69 239 ALA A C 1
ATOM 1878 O O . ALA A 1 239 ? -7.650 6.473 18.467 1.00 67.69 239 ALA A O 1
ATOM 1879 N N . GLY A 1 240 ? -8.183 7.651 20.304 1.00 69.56 240 GLY A N 1
ATOM 1880 C CA . GLY A 1 240 ? -8.363 8.931 19.610 1.00 69.56 240 GLY A CA 1
ATOM 1881 C C . GLY A 1 240 ? -7.048 9.505 19.071 1.00 69.56 240 GLY A C 1
ATOM 1882 O O . GLY A 1 240 ? -7.009 10.061 17.970 1.00 69.56 240 GLY A O 1
ATOM 1883 N N . LEU A 1 241 ? -5.942 9.319 19.801 1.00 73.50 241 LEU A N 1
ATOM 1884 C CA . LEU A 1 241 ? -4.600 9.658 19.323 1.00 73.50 241 LEU A CA 1
ATOM 1885 C C . LEU A 1 241 ? -4.205 8.796 18.115 1.00 73.50 241 LEU A C 1
ATOM 1887 O O . LEU A 1 241 ? -3.746 9.331 17.105 1.00 73.50 241 LEU A O 1
ATOM 1891 N N . MET A 1 242 ? -4.425 7.480 18.191 1.00 74.75 242 MET A N 1
ATOM 1892 C CA . MET A 1 242 ? -4.165 6.551 17.089 1.00 74.75 242 MET A CA 1
ATOM 1893 C C . MET A 1 242 ? -4.993 6.912 15.845 1.00 74.75 242 MET A C 1
ATOM 1895 O O . MET A 1 242 ? -4.467 6.906 14.733 1.00 74.75 242 MET A O 1
ATOM 1899 N N . GLN A 1 243 ? -6.252 7.320 16.026 1.00 76.00 243 GLN A N 1
ATOM 1900 C CA . GLN A 1 243 ? -7.117 7.810 14.950 1.00 76.00 243 GLN A CA 1
ATOM 1901 C C . GLN A 1 243 ? -6.558 9.056 14.262 1.00 76.00 243 GLN A C 1
ATOM 1903 O O . GLN A 1 243 ? -6.475 9.090 13.034 1.00 76.00 243 GLN A O 1
ATOM 1908 N N . LYS A 1 244 ? -6.141 10.073 15.026 1.00 81.00 244 LYS A N 1
ATOM 1909 C CA . LYS A 1 244 ? -5.545 11.290 14.450 1.00 81.00 244 LYS A CA 1
ATOM 1910 C C . LYS A 1 244 ? -4.245 10.988 13.700 1.00 81.00 244 LYS A C 1
ATOM 1912 O O . LYS A 1 244 ? -4.008 11.573 12.646 1.00 81.00 244 LYS A O 1
ATOM 1917 N N . GLN A 1 245 ? -3.432 10.058 14.205 1.00 84.44 245 GLN A N 1
ATOM 1918 C CA . GLN A 1 245 ? -2.212 9.616 13.523 1.00 84.44 245 GLN A CA 1
ATOM 1919 C C . GLN A 1 245 ? -2.523 8.946 12.178 1.00 84.44 245 GLN A C 1
ATOM 1921 O O . GLN A 1 245 ? -1.927 9.302 11.166 1.00 84.44 245 GLN A O 1
ATOM 1926 N N . ILE A 1 246 ? -3.485 8.025 12.130 1.00 83.44 246 ILE A N 1
ATOM 1927 C CA . ILE A 1 246 ? -3.847 7.352 10.875 1.00 83.44 246 ILE A CA 1
ATOM 1928 C C . ILE A 1 246 ? -4.457 8.340 9.874 1.00 83.44 246 ILE A C 1
ATOM 1930 O O . ILE A 1 246 ? -4.127 8.286 8.693 1.00 83.44 246 ILE A O 1
ATOM 1934 N N . LEU A 1 247 ? -5.310 9.259 10.337 1.00 85.50 247 LEU A N 1
ATOM 1935 C CA . LEU A 1 247 ? -5.998 10.199 9.457 1.00 85.50 247 LEU A CA 1
ATOM 1936 C C . LEU A 1 247 ? -5.064 11.272 8.884 1.00 85.50 247 LEU A C 1
ATOM 1938 O O . LEU A 1 247 ? -5.141 11.547 7.696 1.00 85.50 247 LEU A O 1
ATOM 1942 N N . TYR A 1 248 ? -4.200 11.880 9.701 1.00 87.62 248 TYR A N 1
ATOM 1943 C CA . TYR A 1 248 ? -3.397 13.033 9.271 1.00 87.62 248 TYR A CA 1
ATOM 1944 C C . TYR A 1 248 ? -1.921 12.701 9.068 1.00 87.62 248 TYR A C 1
ATOM 1946 O O . TYR A 1 248 ? -1.323 13.117 8.080 1.00 87.62 248 TYR A O 1
ATOM 1954 N N . VAL A 1 249 ? -1.321 11.930 9.975 1.00 89.81 249 VAL A N 1
ATOM 1955 C CA . VAL A 1 249 ? 0.126 11.675 9.943 1.00 89.81 249 VAL A CA 1
ATOM 1956 C C . VAL A 1 249 ? 0.484 10.697 8.823 1.00 89.81 249 VAL A C 1
ATOM 1958 O O . VAL A 1 249 ? 1.444 10.928 8.091 1.00 89.81 249 VAL A O 1
ATOM 1961 N N . PHE A 1 250 ? -0.295 9.629 8.637 1.00 88.94 250 PHE A N 1
ATOM 1962 C CA . PHE A 1 250 ? 0.019 8.599 7.643 1.00 88.94 250 PHE A CA 1
ATOM 1963 C C . PHE A 1 250 ? -0.005 9.114 6.183 1.00 88.94 250 PHE A C 1
ATOM 1965 O O . PHE A 1 250 ? 0.946 8.824 5.451 1.00 88.94 250 PHE A O 1
ATOM 1972 N N . PRO A 1 251 ? -0.987 9.932 5.739 1.00 91.81 251 PRO A N 1
ATOM 1973 C CA . PRO A 1 251 ? -0.938 10.584 4.424 1.00 91.81 251 PRO A CA 1
ATOM 1974 C C . PRO A 1 251 ? 0.270 11.505 4.212 1.00 91.81 251 PRO A C 1
ATOM 1976 O O . PRO A 1 251 ? 0.874 11.479 3.141 1.00 91.81 251 PRO A O 1
ATOM 1979 N N . ILE A 1 252 ? 0.672 12.271 5.231 1.00 93.81 252 ILE A N 1
ATOM 1980 C CA . ILE A 1 252 ? 1.847 13.154 5.145 1.00 93.81 252 ILE A CA 1
ATOM 1981 C C . ILE A 1 252 ? 3.130 12.328 4.995 1.00 93.81 252 ILE A C 1
ATOM 1983 O O . ILE A 1 252 ? 3.973 12.627 4.152 1.00 93.81 252 ILE A O 1
ATOM 1987 N N . ILE A 1 253 ? 3.265 11.248 5.768 1.00 91.50 253 ILE A N 1
ATOM 1988 C CA . ILE A 1 253 ? 4.404 10.327 5.644 1.00 91.50 253 ILE A CA 1
ATOM 1989 C C . ILE A 1 253 ? 4.442 9.702 4.258 1.00 91.50 253 ILE A C 1
ATOM 1991 O O . ILE A 1 253 ? 5.512 9.588 3.674 1.00 91.50 253 ILE A O 1
ATOM 1995 N N . THR A 1 254 ? 3.284 9.329 3.723 1.00 90.75 254 THR A N 1
ATOM 1996 C CA . THR A 1 254 ? 3.175 8.752 2.381 1.00 90.75 254 THR A CA 1
ATOM 1997 C C . THR A 1 254 ? 3.661 9.721 1.313 1.00 90.75 254 THR A C 1
ATOM 1999 O O . THR A 1 254 ? 4.428 9.320 0.444 1.00 90.75 254 THR A O 1
ATOM 2002 N N . LEU A 1 255 ? 3.298 11.002 1.412 1.00 93.69 255 LEU A N 1
ATOM 2003 C CA . LEU A 1 255 ? 3.807 12.041 0.519 1.00 93.69 255 LEU A CA 1
ATOM 2004 C C . LEU A 1 255 ? 5.339 12.106 0.571 1.00 93.69 255 LEU A C 1
ATOM 2006 O O . LEU A 1 255 ? 5.995 12.014 -0.467 1.00 93.69 255 LEU A O 1
ATOM 2010 N N . ILE A 1 256 ? 5.916 12.212 1.773 1.00 93.94 256 ILE A N 1
ATOM 2011 C CA . ILE A 1 256 ? 7.375 12.274 1.954 1.00 93.94 256 ILE A CA 1
ATOM 2012 C C . ILE A 1 256 ? 8.034 11.010 1.391 1.00 93.94 256 ILE A C 1
ATOM 2014 O O . ILE A 1 256 ? 9.034 11.095 0.684 1.00 93.94 256 ILE A O 1
ATOM 2018 N N . PHE A 1 257 ? 7.466 9.843 1.676 1.00 90.94 257 PHE A N 1
ATOM 2019 C CA . PHE A 1 257 ? 7.982 8.551 1.246 1.00 90.94 257 PHE A CA 1
ATOM 2020 C C . PHE A 1 257 ? 7.985 8.412 -0.279 1.00 90.94 257 PHE A C 1
ATOM 2022 O O . PHE A 1 257 ? 9.027 8.135 -0.866 1.00 90.94 257 PHE A O 1
ATOM 2029 N N . VAL A 1 258 ? 6.861 8.691 -0.940 1.00 92.06 258 VAL A N 1
ATOM 2030 C CA . VAL A 1 258 ? 6.766 8.657 -2.406 1.00 92.06 258 VAL A CA 1
ATOM 2031 C C . VAL A 1 258 ? 7.737 9.653 -3.039 1.00 92.06 258 VAL A C 1
ATOM 2033 O O . VAL A 1 258 ? 8.447 9.303 -3.980 1.00 92.06 258 VAL A O 1
ATOM 2036 N N . TYR A 1 259 ? 7.840 10.865 -2.488 1.00 93.50 259 TYR A N 1
ATOM 2037 C CA . TYR A 1 259 ? 8.775 11.871 -2.991 1.00 93.50 259 TYR A CA 1
ATOM 2038 C C . TYR A 1 259 ? 10.242 11.418 -2.920 1.00 93.50 259 TYR A C 1
ATOM 2040 O O . TYR A 1 259 ? 11.046 11.715 -3.813 1.00 93.50 259 TYR A O 1
ATOM 2048 N N . ARG A 1 260 ? 10.598 10.671 -1.869 1.00 91.06 260 ARG A N 1
ATOM 2049 C CA . ARG A 1 260 ? 11.941 10.106 -1.687 1.00 91.06 260 ARG A CA 1
ATOM 2050 C C . ARG A 1 260 ? 12.208 8.933 -2.626 1.00 91.06 260 ARG A C 1
ATOM 2052 O O . ARG A 1 260 ? 13.313 8.850 -3.149 1.00 91.06 260 ARG A O 1
ATOM 2059 N N . LEU A 1 261 ? 11.222 8.064 -2.840 1.00 86.94 261 LEU A N 1
ATOM 2060 C CA . LEU A 1 261 ? 11.422 6.798 -3.546 1.00 86.94 261 LEU A CA 1
ATOM 2061 C C . LEU A 1 261 ? 11.196 6.851 -5.065 1.00 86.94 261 LEU A C 1
ATOM 2063 O O . LEU A 1 261 ? 11.721 5.999 -5.774 1.00 86.94 261 LEU A O 1
ATOM 2067 N N . GLY A 1 262 ? 10.467 7.843 -5.579 1.00 91.38 262 GLY A N 1
ATOM 2068 C CA . GLY A 1 262 ? 10.305 8.072 -7.020 1.00 91.38 262 GLY A CA 1
ATOM 2069 C C . GLY A 1 262 ? 8.888 7.840 -7.553 1.00 91.38 262 GLY A C 1
ATOM 2070 O O . GLY A 1 262 ? 8.012 7.300 -6.874 1.00 91.38 262 GLY A O 1
ATOM 2071 N N . GLY A 1 263 ? 8.653 8.273 -8.796 1.00 92.12 263 GLY A N 1
ATOM 2072 C CA . GLY A 1 263 ? 7.317 8.337 -9.396 1.00 92.12 263 GLY A CA 1
ATOM 2073 C C . GLY A 1 263 ? 6.694 6.971 -9.654 1.00 92.12 263 GLY A C 1
ATOM 2074 O O . GLY A 1 263 ? 5.485 6.827 -9.504 1.00 92.12 263 GLY A O 1
ATOM 2075 N N . VAL A 1 264 ? 7.507 5.949 -9.938 1.00 92.31 264 VAL A N 1
ATOM 2076 C CA . VAL A 1 264 ? 7.037 4.566 -10.121 1.00 92.31 264 VAL A CA 1
ATOM 2077 C C . VAL A 1 264 ? 6.297 4.059 -8.876 1.00 92.31 264 VAL A C 1
ATOM 2079 O O . VAL A 1 264 ? 5.164 3.582 -8.954 1.00 92.31 264 VAL A O 1
ATOM 2082 N N . ILE A 1 265 ? 6.915 4.224 -7.704 1.00 91.44 265 ILE A N 1
ATOM 2083 C CA . ILE A 1 265 ? 6.331 3.823 -6.417 1.00 91.44 265 ILE A CA 1
ATOM 2084 C C . ILE A 1 265 ? 5.129 4.708 -6.076 1.00 91.44 265 ILE A C 1
ATOM 2086 O O . ILE A 1 265 ? 4.151 4.227 -5.505 1.00 91.44 265 ILE A O 1
ATOM 2090 N N . GLY A 1 266 ? 5.158 5.980 -6.480 1.00 94.19 266 GLY A N 1
ATOM 2091 C CA . GLY A 1 266 ? 4.012 6.876 -6.372 1.00 94.19 266 GLY A CA 1
ATOM 2092 C C . GLY A 1 266 ? 2.788 6.402 -7.150 1.00 94.19 266 GLY A C 1
ATOM 2093 O O . GLY A 1 266 ? 1.691 6.385 -6.592 1.00 94.19 266 GLY A O 1
ATOM 2094 N N . ILE A 1 267 ? 2.967 5.979 -8.405 1.00 95.31 267 ILE A N 1
ATOM 2095 C CA . ILE A 1 267 ? 1.888 5.445 -9.248 1.00 95.31 267 ILE A CA 1
ATOM 2096 C C . ILE A 1 267 ? 1.303 4.194 -8.602 1.00 95.31 267 ILE A C 1
ATOM 2098 O O . ILE A 1 267 ? 0.089 4.113 -8.411 1.00 95.31 267 ILE A O 1
ATOM 2102 N N . TYR A 1 268 ? 2.162 3.255 -8.196 1.00 94.69 268 TYR A N 1
ATOM 2103 C CA . TYR A 1 268 ? 1.732 2.072 -7.456 1.00 94.69 268 TYR A CA 1
ATOM 2104 C C . TYR A 1 268 ? 0.870 2.454 -6.246 1.00 94.69 268 TYR A C 1
ATOM 2106 O O . TYR A 1 268 ? -0.243 1.950 -6.074 1.00 94.69 268 TYR A O 1
ATOM 2114 N N . TRP A 1 269 ? 1.357 3.384 -5.420 1.00 94.00 269 TRP A N 1
ATOM 2115 C CA . TRP A 1 269 ? 0.663 3.794 -4.208 1.00 94.00 269 TRP A CA 1
ATOM 2116 C C . TRP A 1 269 ? -0.707 4.397 -4.527 1.00 94.00 269 TRP A C 1
ATOM 2118 O O . TRP A 1 269 ? -1.713 3.938 -3.984 1.00 94.00 269 TRP A O 1
ATOM 2128 N N . LEU A 1 270 ? -0.760 5.360 -5.452 1.00 96.25 270 LEU A N 1
ATOM 2129 C CA . LEU A 1 270 ? -1.982 6.040 -5.876 1.00 96.25 270 LEU A CA 1
ATOM 2130 C C . LEU A 1 270 ? -3.043 5.047 -6.360 1.00 96.25 270 LEU A C 1
ATOM 2132 O O . LEU A 1 270 ? -4.149 5.019 -5.819 1.00 96.25 270 LEU A O 1
ATOM 2136 N N . PHE A 1 271 ? -2.710 4.200 -7.333 1.00 96.19 271 PHE A N 1
ATOM 2137 C CA . PHE A 1 271 ? -3.676 3.269 -7.916 1.00 96.19 271 PHE A CA 1
ATOM 2138 C C . PHE A 1 271 ? -4.093 2.175 -6.930 1.00 96.19 271 PHE A C 1
ATOM 2140 O O . PHE A 1 271 ? -5.265 1.800 -6.886 1.00 96.19 271 PHE A O 1
ATOM 2147 N N . SER A 1 272 ? -3.183 1.717 -6.067 1.00 93.88 272 SER A N 1
ATOM 2148 C CA . SER A 1 272 ? -3.523 0.755 -5.016 1.00 93.88 272 SER A CA 1
ATOM 2149 C C . SER A 1 272 ? -4.508 1.340 -3.990 1.00 93.88 272 SER A C 1
ATOM 2151 O O . SER A 1 272 ? -5.428 0.648 -3.536 1.00 93.88 272 SER A O 1
ATOM 2153 N N . THR A 1 273 ? -4.366 2.626 -3.662 1.00 93.62 273 THR A N 1
ATOM 2154 C CA . THR A 1 273 ? -5.270 3.356 -2.769 1.00 93.62 273 THR A CA 1
ATOM 2155 C C . THR A 1 273 ? -6.619 3.601 -3.433 1.00 93.62 273 THR A C 1
ATOM 2157 O O . THR A 1 273 ? -7.645 3.316 -2.820 1.00 93.62 273 THR A O 1
ATOM 2160 N N . LEU A 1 274 ? -6.643 4.046 -4.693 1.00 95.06 274 LEU A N 1
ATOM 2161 C CA . LEU A 1 274 ? -7.880 4.237 -5.460 1.00 95.06 274 LEU A CA 1
ATOM 2162 C C . LEU A 1 274 ? -8.684 2.937 -5.565 1.00 95.06 274 LEU A C 1
ATOM 2164 O O . LEU A 1 274 ? -9.887 2.934 -5.302 1.00 95.06 274 LEU A O 1
ATOM 2168 N N . PHE A 1 275 ? -8.015 1.818 -5.854 1.00 94.19 275 PHE A N 1
ATOM 2169 C CA . PHE A 1 275 ? -8.656 0.505 -5.865 1.00 94.19 275 PHE A CA 1
ATOM 2170 C C . PHE A 1 275 ? -9.258 0.167 -4.499 1.00 94.19 275 PHE A C 1
ATOM 2172 O O . PHE A 1 275 ? -10.421 -0.216 -4.405 1.00 94.19 275 PHE A O 1
ATOM 2179 N N . SER A 1 276 ? -8.495 0.382 -3.426 1.00 91.19 276 SER A N 1
ATOM 2180 C CA . SER A 1 276 ? -8.960 0.128 -2.061 1.00 91.19 276 SER A CA 1
ATOM 2181 C C . SER A 1 276 ? -10.171 0.990 -1.680 1.00 91.19 276 SER A C 1
ATOM 2183 O O . SER A 1 276 ? -11.063 0.520 -0.975 1.00 91.19 276 SER A O 1
ATOM 2185 N N . VAL A 1 277 ? -10.234 2.248 -2.133 1.00 90.88 277 VAL A N 1
ATOM 2186 C CA . VAL A 1 277 ? -11.423 3.098 -1.959 1.00 90.88 277 VAL A CA 1
ATOM 2187 C C . VAL A 1 277 ? -12.614 2.524 -2.729 1.00 90.88 277 VAL A C 1
ATOM 2189 O O . VAL A 1 277 ? -13.719 2.466 -2.188 1.00 90.88 277 VAL A O 1
ATOM 2192 N N . GLY A 1 278 ? -12.392 2.028 -3.948 1.00 91.19 278 GLY A N 1
ATOM 2193 C CA . GLY A 1 278 ? -13.399 1.291 -4.711 1.00 91.19 278 GLY A CA 1
ATOM 2194 C C . GLY A 1 278 ? -13.941 0.080 -3.943 1.00 91.19 278 GLY A C 1
ATOM 2195 O O . GLY A 1 278 ? -15.154 -0.063 -3.788 1.00 91.19 278 GLY A O 1
ATOM 2196 N N . GLU A 1 279 ? -13.064 -0.748 -3.368 1.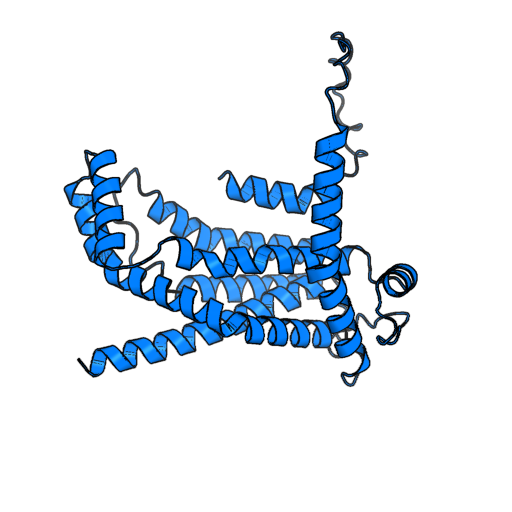00 90.12 279 GLU A N 1
ATOM 2197 C CA . GLU A 1 279 ? -13.461 -1.887 -2.527 1.00 90.12 279 GLU A CA 1
ATOM 2198 C C . GLU A 1 279 ? -14.289 -1.445 -1.313 1.00 90.12 279 GLU A C 1
ATOM 2200 O O . GLU A 1 279 ? -15.328 -2.040 -1.012 1.00 90.12 279 GLU A O 1
ATOM 2205 N N . GLN A 1 280 ? -13.866 -0.375 -0.632 1.00 88.38 280 GLN A N 1
ATOM 2206 C CA . GLN A 1 280 ? -14.598 0.203 0.497 1.00 88.38 280 GLN A CA 1
ATOM 2207 C C . GLN A 1 280 ? -15.994 0.666 0.095 1.00 88.38 280 GLN A C 1
ATOM 2209 O O . GLN A 1 280 ? -16.962 0.384 0.806 1.00 88.38 280 GLN A O 1
ATOM 2214 N N . TYR A 1 281 ? -16.116 1.349 -1.041 1.00 88.25 281 TYR A N 1
ATOM 2215 C CA . TYR A 1 281 ? -17.394 1.814 -1.563 1.00 88.25 281 TYR A CA 1
ATOM 2216 C C . TYR A 1 281 ? -18.339 0.639 -1.862 1.00 88.25 281 TYR A C 1
ATOM 2218 O O . TYR A 1 281 ? -19.485 0.629 -1.400 1.00 88.25 281 TYR A O 1
ATOM 2226 N N . LEU A 1 282 ? -17.841 -0.402 -2.540 1.00 87.19 282 LEU A N 1
ATOM 2227 C CA . LEU A 1 282 ? -18.609 -1.612 -2.855 1.00 87.19 282 LEU A CA 1
ATOM 2228 C C . LEU A 1 282 ? -19.089 -2.347 -1.592 1.00 87.19 282 LEU A C 1
ATOM 2230 O O . LEU A 1 282 ? -20.244 -2.780 -1.523 1.00 87.19 282 LEU A O 1
ATOM 2234 N N . VAL A 1 283 ? -18.229 -2.480 -0.577 1.00 85.75 283 VAL A N 1
ATOM 2235 C CA . VAL A 1 283 ? -18.576 -3.139 0.694 1.00 85.75 283 VAL A CA 1
ATOM 2236 C C . VAL A 1 283 ? -19.575 -2.309 1.497 1.00 85.75 283 VAL A C 1
ATOM 2238 O O . VAL A 1 283 ? -20.555 -2.863 1.999 1.00 85.75 283 VAL A O 1
ATOM 2241 N N . ASN A 1 284 ? -19.369 -0.992 1.590 1.00 81.62 284 ASN A N 1
ATOM 2242 C CA . ASN A 1 284 ? -20.286 -0.096 2.288 1.00 81.62 284 ASN A CA 1
ATOM 2243 C C . ASN A 1 284 ? -21.697 -0.192 1.689 1.00 81.62 284 ASN A C 1
ATOM 2245 O O . ASN A 1 284 ? -22.648 -0.405 2.440 1.00 81.62 284 ASN A O 1
ATOM 2249 N N . ARG A 1 285 ? -21.839 -0.151 0.356 1.00 79.06 285 ARG A N 1
ATOM 2250 C CA . ARG A 1 285 ? -23.143 -0.266 -0.322 1.00 79.06 285 ARG A CA 1
ATOM 2251 C C . ARG A 1 285 ? -23.869 -1.580 -0.002 1.00 79.06 285 ARG A C 1
ATOM 2253 O O . ARG A 1 285 ? -25.064 -1.556 0.282 1.00 79.06 285 ARG A O 1
ATOM 2260 N N . LYS A 1 286 ? -23.157 -2.716 0.014 1.00 75.62 286 LYS A N 1
ATOM 2261 C CA . LYS A 1 286 ? -23.745 -4.035 0.331 1.00 75.62 286 LYS A CA 1
ATOM 2262 C C . LYS A 1 286 ? -24.260 -4.135 1.772 1.00 75.62 286 LYS A C 1
ATOM 2264 O O . LYS A 1 286 ? -25.293 -4.753 2.000 1.00 75.62 286 LYS A O 1
ATOM 2269 N N . ILE A 1 287 ? -23.569 -3.528 2.738 1.00 67.19 287 ILE A N 1
ATOM 2270 C CA . ILE A 1 287 ? -23.963 -3.585 4.157 1.00 67.19 287 ILE A CA 1
ATOM 2271 C C . ILE A 1 287 ? -25.187 -2.698 4.441 1.00 67.19 287 ILE A C 1
ATOM 2273 O O . ILE A 1 287 ? -26.079 -3.129 5.169 1.00 67.19 287 ILE A O 1
ATOM 2277 N N . TYR A 1 288 ? -25.280 -1.501 3.845 1.00 57.06 288 TYR A N 1
ATOM 2278 C CA . TYR A 1 288 ? -26.480 -0.655 3.977 1.00 57.06 288 TYR A CA 1
ATOM 2279 C C . TYR A 1 288 ? -27.727 -1.314 3.366 1.00 57.06 288 TYR A C 1
ATOM 2281 O O . TYR A 1 288 ? -28.801 -1.222 3.951 1.00 57.06 288 TYR A O 1
ATOM 2289 N N . GLY A 1 289 ? -27.576 -2.053 2.260 1.00 53.34 289 GLY A N 1
ATOM 2290 C CA . GLY A 1 289 ? -28.674 -2.822 1.663 1.00 53.34 289 GLY A CA 1
ATOM 2291 C C . GLY A 1 289 ? -29.259 -3.898 2.588 1.00 53.34 289 GLY A C 1
ATOM 2292 O O . GLY A 1 289 ? -30.466 -4.100 2.588 1.00 53.34 289 GLY A O 1
ATOM 2293 N N . GLN A 1 290 ? -28.438 -4.535 3.434 1.00 53.88 290 GLN A N 1
ATOM 2294 C CA . GLN A 1 290 ? -28.914 -5.537 4.401 1.00 53.88 290 GLN A CA 1
ATOM 2295 C C . GLN A 1 290 ? -29.618 -4.931 5.622 1.00 53.88 290 GLN A C 1
ATOM 2297 O O . GLN A 1 290 ? -30.435 -5.600 6.246 1.00 53.88 290 GLN A O 1
ATOM 2302 N N . LYS A 1 291 ? -29.306 -3.679 5.982 1.00 50.78 291 LYS A N 1
ATOM 2303 C CA . LYS A 1 291 ? -29.917 -3.000 7.135 1.00 50.78 291 LYS A CA 1
ATOM 2304 C C . LYS A 1 291 ? -31.350 -2.530 6.854 1.00 50.78 291 LYS A C 1
ATOM 2306 O O . LYS A 1 291 ? -32.116 -2.411 7.791 1.00 50.78 291 LYS A O 1
ATOM 2311 N N . ASN A 1 292 ? -31.703 -2.304 5.587 1.00 45.50 292 ASN A N 1
ATOM 2312 C CA . ASN A 1 292 ? -33.067 -1.948 5.170 1.00 45.50 292 ASN A CA 1
ATOM 2313 C C . ASN A 1 292 ? -33.979 -3.175 4.955 1.00 45.50 292 ASN A C 1
ATOM 2315 O O . ASN A 1 292 ? -35.136 -3.011 4.588 1.00 45.50 292 ASN A O 1
ATOM 2319 N N . GLN A 1 293 ? -33.452 -4.393 5.125 1.00 41.66 293 GLN A N 1
ATOM 2320 C CA . GLN A 1 293 ? -34.186 -5.657 4.965 1.00 41.66 293 GLN A CA 1
ATOM 2321 C C . GLN A 1 293 ? -34.445 -6.383 6.298 1.00 41.66 293 GLN A C 1
ATOM 2323 O O . GLN A 1 293 ? -34.994 -7.482 6.294 1.00 41.66 293 GLN A O 1
ATOM 2328 N N . LYS A 1 294 ? -34.027 -5.800 7.425 1.00 36.50 294 LYS A N 1
ATOM 2329 C CA . LYS A 1 294 ? -34.305 -6.270 8.788 1.00 36.50 294 LYS A CA 1
ATOM 2330 C C . LYS A 1 294 ? -35.050 -5.188 9.543 1.00 36.50 294 LYS A C 1
ATOM 2332 O O . LYS A 1 294 ? -35.878 -5.571 10.390 1.00 36.50 294 LYS A O 1
#

Radius of gyration: 23.56 Å; Cα contacts (8 Å, |Δi|>4): 246; chains: 1; bounding box: 74×38×63 Å

Mean predicted aligned error: 11.11 Å

Secondary structure (DSSP, 8-state):
-HHHHHHHHHHHGGG--S-SGGGS---S---S----------HHHHHHHHHHHHHHIIIIIHHHHHHHHHHHHHSTT--HHHHHHHHHHHHHHHHHHHHHHHHHHHHHHHHHHHHHHHHHHHTSS-HHHHHHHHHHHHHHTT--GGGGTHHHHHHHHHHHHHHHHHHTTT-HHHHHHHS-TTSPP-SSPP-EETTTEETT-HHHHHHHHHHHHHHHHHHHHHTSTT-S-PPTT-TT-HHHHHHHIIIIIHHHHHHHHHHHH-HHHHHHHHHHHHHHHHHHHHHHHHHHHHHTT-